Protein AF-A0AAV4V7Z6-F1 (afdb_monomer)

Radius of gyration: 16.76 Å; Cα contacts (8 Å, |Δi|>4): 290; chains: 1; bounding box: 43×34×48 Å

InterPro domains:
  IPR001130 3'-5' ssDNA/RNA exonuclease TatD-like [PF01026] (2-188)
  IPR001130 3'-5' ssDNA/RNA exonuclease TatD-like [cd01310] (2-188)
  IPR018228 Deoxyribonuclease, TatD-related, conserved site [PS01091] (122-138)
  IPR032466 Metal-dependent hydrolase [SSF51556] (2-189)

Secondary structure (DSSP, 8-state):
-HHHHHHHHHHTTSTT---EEEEEEE-STT--S-HHHHHHHHHHHHHHHHHTT--EEEEEES-HHHHHHHHHHHS-TT--EEE-S--S-HHHHHHHHHH-TTEEEEE-GGGGSTT-HHHHHHHHHS-GGGEEE---TTS---TTSPTT-----GGGHHHHHHHHHHHHTS-HHHHHHHHHHHHHHHHT-

Mean predicted aligned error: 2.77 Å

Organism: NCBI:txid1538125

Sequence (189 aa):
NDEVEEALKLALNHPKVRALGEIGLDYSGRNNCHKDVQQAVLRRQLKIARDRKMRLVIHCRDAHEDCLSILKEFLPKYLTFHLHCFTDSWTWAQKWMDAFPNVHIGITNLVTFPSAKDTHEVAKRIPLNRLLLETDAPYFVPKKSPYGTRNSHPGMAIHVAAQIAALRGIDVECVLESTYRNTKNVYNI

Structure (mmCIF, N/CA/C/O backbone):
data_AF-A0AAV4V7Z6-F1
#
_entry.id   AF-A0AAV4V7Z6-F1
#
loop_
_atom_site.group_PDB
_atom_site.id
_atom_site.type_symbol
_atom_site.label_atom_id
_atom_site.label_alt_id
_atom_site.label_comp_id
_atom_site.label_asym_id
_atom_site.label_entity_id
_atom_site.label_seq_id
_a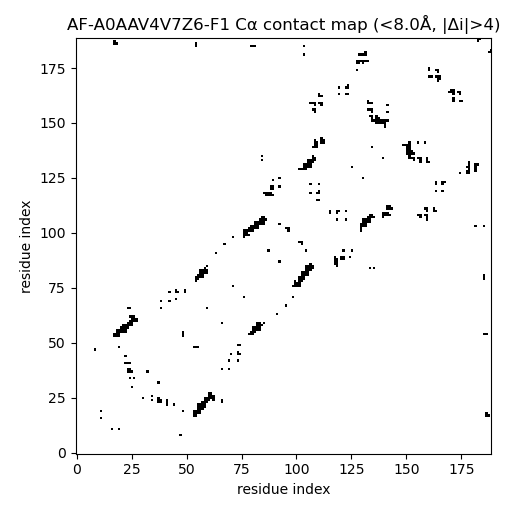tom_site.pdbx_PDB_ins_code
_atom_site.Cartn_x
_atom_site.Cartn_y
_atom_site.Cartn_z
_atom_site.occupancy
_atom_site.B_iso_or_equiv
_atom_site.auth_seq_id
_atom_site.auth_comp_id
_atom_site.auth_asym_id
_atom_site.auth_atom_id
_atom_site.pdbx_PDB_model_num
ATOM 1 N N . ASN A 1 1 ? 22.437 -0.354 -11.659 1.00 86.56 1 ASN A N 1
ATOM 2 C CA . ASN A 1 1 ? 23.301 -1.545 -11.621 1.00 86.56 1 ASN A CA 1
A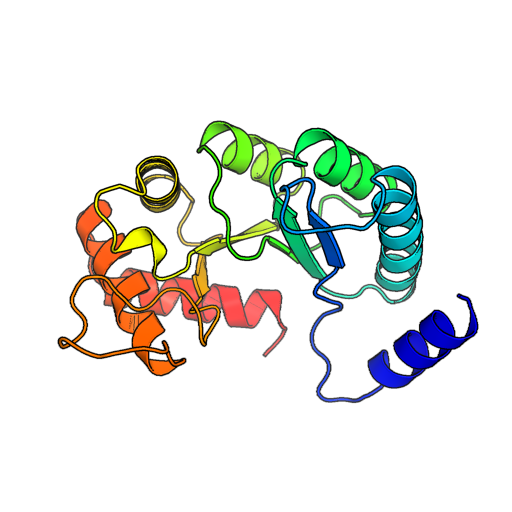TOM 3 C C . ASN A 1 1 ? 22.549 -2.630 -12.370 1.00 86.56 1 ASN A C 1
ATOM 5 O O . ASN A 1 1 ? 21.478 -3.016 -11.917 1.00 86.56 1 ASN A O 1
ATOM 9 N N . ASP A 1 2 ? 23.045 -3.013 -13.543 1.00 91.19 2 ASP A N 1
ATOM 10 C CA . ASP A 1 2 ? 22.336 -3.929 -14.442 1.00 91.19 2 ASP A CA 1
ATOM 11 C C . ASP A 1 2 ? 22.419 -5.386 -13.957 1.00 91.19 2 ASP A C 1
ATOM 13 O O . ASP A 1 2 ? 21.451 -6.125 -14.096 1.00 91.19 2 ASP A O 1
ATOM 17 N N . GLU A 1 3 ? 23.499 -5.768 -13.269 1.00 94.75 3 GLU A N 1
ATOM 18 C CA . GLU A 1 3 ? 23.659 -7.104 -12.675 1.00 94.75 3 GLU A CA 1
ATOM 19 C C . GLU A 1 3 ? 22.594 -7.383 -11.605 1.00 94.75 3 GLU A C 1
ATOM 21 O O . GLU A 1 3 ? 21.982 -8.451 -11.583 1.00 94.75 3 GLU A O 1
ATOM 26 N N . VAL A 1 4 ? 22.311 -6.393 -10.751 1.00 94.44 4 VAL A N 1
ATOM 27 C CA . VAL A 1 4 ? 21.244 -6.485 -9.737 1.00 94.44 4 VAL A CA 1
ATOM 28 C C . VAL A 1 4 ? 19.868 -6.619 -10.392 1.00 94.44 4 VAL A C 1
ATOM 30 O O . VAL A 1 4 ? 19.008 -7.346 -9.893 1.00 94.44 4 VAL A O 1
ATOM 33 N N . GLU A 1 5 ? 19.645 -5.940 -11.519 1.00 94.38 5 GLU A N 1
ATOM 34 C CA . GLU A 1 5 ? 18.382 -6.036 -12.251 1.00 94.38 5 GLU A CA 1
ATOM 35 C C . GLU A 1 5 ? 18.188 -7.422 -12.885 1.00 94.38 5 GLU A C 1
ATOM 37 O O . GLU A 1 5 ? 17.089 -7.977 -12.822 1.00 94.38 5 GLU A O 1
ATOM 42 N N . GLU A 1 6 ? 19.242 -8.013 -13.446 1.00 95.44 6 GLU A N 1
ATOM 43 C CA . GLU A 1 6 ? 19.187 -9.374 -13.988 1.00 95.44 6 GLU A CA 1
ATOM 44 C C . GLU A 1 6 ? 18.986 -10.424 -12.888 1.00 95.44 6 GLU A C 1
ATOM 46 O O . GLU A 1 6 ? 18.156 -11.325 -13.036 1.00 95.44 6 GLU A O 1
ATOM 51 N N . ALA A 1 7 ? 19.645 -10.269 -11.736 1.00 96.00 7 ALA A N 1
ATOM 52 C CA . ALA A 1 7 ? 19.408 -11.127 -10.576 1.00 96.00 7 ALA A CA 1
ATOM 53 C C . ALA A 1 7 ? 17.946 -11.047 -10.093 1.00 96.00 7 ALA A C 1
ATOM 55 O O . ALA A 1 7 ? 17.323 -12.079 -9.825 1.00 96.00 7 ALA A O 1
ATOM 56 N N . LEU A 1 8 ? 17.364 -9.841 -10.053 1.00 95.81 8 LEU A N 1
ATOM 57 C CA . LEU A 1 8 ? 15.942 -9.645 -9.761 1.00 95.81 8 LEU A CA 1
ATOM 58 C C . LEU A 1 8 ? 15.067 -10.382 -10.786 1.00 95.81 8 LEU A C 1
ATOM 60 O O . LEU A 1 8 ? 14.197 -11.160 -10.402 1.00 95.81 8 LEU A O 1
ATOM 64 N N . LYS A 1 9 ? 15.312 -10.193 -12.088 1.00 95.69 9 LYS A N 1
ATOM 65 C CA . LYS A 1 9 ? 14.570 -10.867 -13.170 1.00 95.69 9 LYS A CA 1
ATOM 66 C C . LYS A 1 9 ? 14.632 -12.391 -13.067 1.00 95.69 9 LYS A C 1
ATOM 68 O O . LYS A 1 9 ? 13.638 -13.048 -13.385 1.00 95.69 9 LYS A O 1
ATOM 73 N N . LEU A 1 10 ? 15.761 -12.952 -12.641 1.00 96.19 10 LEU A N 1
ATOM 74 C CA . LEU A 1 10 ? 15.900 -14.387 -12.411 1.00 96.19 10 LEU A CA 1
ATOM 75 C C . LEU A 1 10 ? 15.076 -14.838 -11.198 1.00 96.19 10 LEU A C 1
ATOM 77 O O . LEU A 1 10 ? 14.312 -15.798 -11.304 1.00 96.19 10 LEU A O 1
ATOM 81 N N . ALA A 1 11 ? 15.169 -14.122 -10.074 1.00 96.25 11 ALA A N 1
ATOM 82 C CA . ALA A 1 11 ? 14.426 -14.436 -8.853 1.00 96.25 11 ALA A CA 1
ATOM 83 C C . ALA A 1 11 ? 12.902 -14.404 -9.066 1.00 96.25 11 ALA A C 1
ATOM 85 O O . ALA A 1 11 ? 12.182 -15.247 -8.529 1.00 96.25 11 ALA A O 1
ATOM 86 N N . LEU A 1 12 ? 12.411 -13.493 -9.913 1.00 96.25 12 LEU A N 1
ATOM 87 C CA . LEU A 1 12 ? 10.993 -13.386 -10.272 1.00 96.25 12 LEU A CA 1
ATOM 88 C C . LEU A 1 12 ? 10.430 -14.629 -10.987 1.00 96.25 12 LEU A C 1
ATOM 90 O O . LEU A 1 12 ? 9.213 -14.766 -11.067 1.00 96.25 12 LEU A O 1
ATOM 94 N N . ASN A 1 13 ? 11.273 -15.538 -11.490 1.00 95.12 13 ASN A N 1
ATOM 95 C CA . ASN A 1 13 ? 10.822 -16.791 -12.111 1.00 95.12 13 ASN A CA 1
ATOM 96 C C . ASN A 1 13 ? 10.468 -17.879 -11.083 1.00 95.12 13 ASN A C 1
ATOM 98 O O . ASN A 1 13 ? 9.948 -18.932 -11.451 1.00 95.12 13 ASN A O 1
ATOM 102 N N . HIS A 1 14 ? 10.767 -17.669 -9.800 1.00 96.69 14 HIS A N 1
ATOM 103 C CA . HIS A 1 14 ? 10.513 -18.672 -8.777 1.00 96.69 14 HIS A CA 1
ATOM 104 C C . HIS A 1 14 ? 8.995 -18.854 -8.543 1.00 96.69 14 HIS A C 1
ATOM 106 O O . HIS A 1 14 ? 8.292 -17.870 -8.313 1.00 96.69 14 HIS A O 1
ATOM 112 N N . PRO A 1 15 ? 8.460 -20.093 -8.494 1.00 95.12 15 PRO A N 1
ATOM 113 C CA . PRO A 1 15 ? 7.010 -20.351 -8.480 1.00 95.12 15 PRO A CA 1
ATOM 114 C C . PRO A 1 15 ? 6.275 -19.844 -7.228 1.00 95.12 15 PRO A C 1
ATOM 116 O O . PRO A 1 15 ? 5.049 -19.758 -7.213 1.00 95.12 15 PRO A O 1
ATOM 119 N N . LYS A 1 16 ? 7.008 -19.513 -6.156 1.00 95.81 16 LYS A N 1
ATOM 120 C CA . LYS A 1 16 ? 6.441 -18.896 -4.941 1.00 95.81 16 LYS A CA 1
ATOM 121 C C . LYS A 1 16 ? 6.298 -17.370 -5.026 1.00 95.81 16 LYS A C 1
ATOM 123 O O . LYS A 1 16 ? 5.691 -16.789 -4.131 1.00 95.81 16 LYS A O 1
ATOM 128 N N . VAL A 1 17 ? 6.844 -16.717 -6.052 1.00 96.25 17 VAL A N 1
ATOM 129 C CA . VAL A 1 17 ? 6.732 -15.261 -6.222 1.00 96.25 17 VAL A CA 1
ATOM 130 C C . VAL A 1 17 ? 5.310 -14.906 -6.649 1.00 96.25 17 VAL A C 1
ATOM 132 O O . VAL A 1 17 ? 4.780 -15.464 -7.606 1.00 96.25 17 VAL A O 1
ATOM 135 N N . ARG A 1 18 ? 4.685 -13.968 -5.929 1.00 95.50 18 ARG A N 1
ATOM 136 C CA . ARG A 1 18 ? 3.308 -13.509 -6.196 1.00 95.50 18 ARG A CA 1
ATOM 137 C C . ARG A 1 18 ? 3.213 -12.055 -6.647 1.00 95.50 18 ARG A C 1
ATOM 139 O O . ARG A 1 18 ? 2.257 -11.694 -7.326 1.00 95.50 18 ARG A O 1
ATOM 146 N N . ALA A 1 19 ? 4.194 -11.231 -6.297 1.00 96.81 19 ALA A N 1
ATOM 147 C CA . ALA A 1 19 ? 4.258 -9.824 -6.670 1.00 96.81 19 ALA A CA 1
ATOM 148 C C . ALA A 1 19 ? 5.717 -9.359 -6.734 1.00 96.81 19 ALA A C 1
ATOM 150 O O . ALA A 1 19 ? 6.584 -9.952 -6.091 1.00 96.81 19 ALA A O 1
ATOM 151 N N . LEU A 1 20 ? 5.973 -8.300 -7.503 1.00 97.31 20 LEU A N 1
ATOM 152 C CA . LEU A 1 20 ? 7.232 -7.566 -7.465 1.00 97.31 20 LEU A CA 1
ATOM 153 C C . LEU A 1 20 ? 7.105 -6.459 -6.420 1.00 97.31 20 LEU A C 1
ATOM 155 O O . LEU A 1 20 ? 6.197 -5.629 -6.483 1.00 97.31 20 LEU A O 1
ATOM 159 N N . GLY A 1 21 ? 8.023 -6.457 -5.468 1.00 96.25 21 GLY A N 1
ATOM 160 C CA . GLY A 1 21 ? 8.050 -5.495 -4.389 1.00 96.25 21 GLY A CA 1
ATOM 161 C C . GLY A 1 21 ? 9.083 -5.872 -3.325 1.00 96.25 21 GLY A C 1
ATOM 162 O O . GLY A 1 21 ? 9.624 -6.973 -3.350 1.00 96.25 21 GLY A O 1
ATOM 163 N N . GLU A 1 22 ? 9.373 -4.983 -2.388 1.00 96.69 22 GLU A N 1
ATOM 164 C CA . GLU A 1 22 ? 8.808 -3.634 -2.337 1.00 96.69 22 GLU A CA 1
ATOM 165 C C . GLU A 1 22 ? 9.554 -2.667 -3.275 1.00 96.69 22 GLU A C 1
ATOM 167 O O . GLU A 1 22 ? 10.784 -2.662 -3.329 1.00 96.69 22 GLU A O 1
ATOM 172 N N . ILE A 1 23 ? 8.807 -1.888 -4.064 1.00 97.88 23 ILE A N 1
ATOM 173 C CA . ILE A 1 23 ? 9.343 -0.863 -4.976 1.00 97.88 23 ILE A CA 1
ATOM 174 C C . ILE A 1 23 ? 8.590 0.446 -4.756 1.00 97.88 23 ILE A C 1
ATOM 176 O O . ILE A 1 23 ? 7.408 0.418 -4.428 1.00 97.88 23 ILE A O 1
ATOM 180 N N . GLY A 1 24 ? 9.222 1.600 -4.957 1.00 97.94 24 GLY A N 1
ATOM 181 C CA . GLY A 1 24 ? 8.529 2.867 -4.737 1.00 97.94 24 GLY A CA 1
ATOM 182 C C . GLY A 1 24 ? 9.445 4.049 -4.481 1.00 97.94 24 GLY A C 1
ATOM 183 O O . GLY A 1 24 ? 10.611 4.029 -4.870 1.00 97.94 24 GLY A O 1
ATOM 184 N N . LEU A 1 25 ? 8.891 5.070 -3.826 1.00 98.44 25 LEU A N 1
ATOM 185 C CA . LEU A 1 25 ? 9.602 6.287 -3.438 1.00 98.44 25 LEU A CA 1
ATOM 186 C C . LEU A 1 25 ? 9.458 6.524 -1.932 1.00 98.44 25 LEU A C 1
ATOM 188 O O . LEU A 1 25 ? 8.355 6.467 -1.386 1.00 98.44 25 LEU A O 1
ATOM 192 N N . ASP A 1 26 ? 10.573 6.838 -1.283 1.00 98.06 26 ASP A N 1
ATOM 193 C CA . ASP A 1 26 ? 10.625 7.278 0.106 1.00 98.06 26 ASP A CA 1
ATOM 194 C C . ASP A 1 26 ? 11.439 8.570 0.182 1.00 98.06 26 ASP A C 1
ATOM 196 O O . ASP A 1 26 ? 12.671 8.558 0.098 1.00 98.06 26 ASP A O 1
ATOM 200 N N . TYR A 1 27 ? 10.738 9.694 0.306 1.00 97.19 27 TYR A N 1
ATOM 201 C CA . TYR A 1 27 ? 11.353 11.010 0.483 1.00 97.19 27 TYR A CA 1
ATOM 202 C C . TYR A 1 27 ? 11.474 11.410 1.953 1.00 97.19 27 TYR A C 1
ATOM 204 O O . TYR A 1 27 ? 11.855 12.546 2.244 1.00 97.19 27 TYR A O 1
ATOM 212 N N . SER A 1 28 ? 11.180 10.494 2.879 1.00 94.19 28 SER A N 1
ATOM 213 C CA . SER A 1 28 ? 11.411 10.747 4.292 1.00 94.19 28 SER A CA 1
ATOM 214 C C . SER A 1 28 ? 12.908 10.815 4.580 1.00 94.19 28 SER A C 1
ATOM 216 O O . SER A 1 28 ? 13.732 10.185 3.913 1.00 94.19 28 SER A O 1
ATOM 218 N N . GLY A 1 29 ? 13.274 11.510 5.656 1.00 89.19 29 GLY A N 1
ATOM 219 C CA . GLY A 1 29 ? 14.668 11.615 6.103 1.00 89.19 29 GLY A CA 1
ATOM 220 C C . GLY A 1 29 ? 15.309 10.294 6.557 1.00 89.19 29 GLY A C 1
ATOM 221 O O . GLY A 1 29 ? 16.424 10.313 7.066 1.00 89.19 29 GLY A O 1
ATOM 222 N N . ARG A 1 30 ? 14.616 9.153 6.429 1.00 88.75 30 ARG A N 1
ATOM 223 C CA . ARG A 1 30 ? 15.162 7.818 6.720 1.00 88.75 30 ARG A CA 1
ATOM 224 C C . ARG A 1 30 ? 15.830 7.173 5.508 1.00 88.75 30 ARG A C 1
ATOM 226 O O . ARG A 1 30 ? 16.562 6.203 5.687 1.00 88.75 30 ARG A O 1
ATOM 233 N N . ASN A 1 31 ? 15.572 7.678 4.302 1.00 91.38 31 ASN A N 1
ATOM 234 C CA . ASN A 1 31 ? 16.187 7.183 3.081 1.00 91.38 31 ASN A CA 1
ATOM 235 C C . ASN A 1 31 ? 17.287 8.142 2.612 1.00 91.38 31 ASN A C 1
ATOM 237 O O . ASN A 1 31 ? 17.026 9.298 2.293 1.00 91.38 31 ASN A O 1
ATOM 241 N N . ASN A 1 32 ? 18.519 7.639 2.529 1.00 92.88 32 ASN A N 1
ATOM 242 C CA . ASN A 1 32 ? 19.680 8.427 2.106 1.00 92.88 32 ASN A CA 1
ATOM 243 C C . ASN A 1 32 ? 19.870 8.448 0.576 1.00 92.88 32 ASN A C 1
ATOM 245 O O . ASN A 1 32 ? 20.807 9.067 0.078 1.00 92.88 32 ASN A O 1
ATOM 249 N N . CYS A 1 33 ? 19.020 7.753 -0.186 1.00 94.94 33 CYS A N 1
ATOM 250 C CA . CYS A 1 33 ? 19.091 7.723 -1.643 1.00 94.94 33 CYS A CA 1
ATOM 251 C C . CYS A 1 33 ? 18.500 9.003 -2.254 1.00 94.94 33 CYS A C 1
ATOM 253 O O . CYS A 1 33 ? 17.368 9.380 -1.946 1.00 94.94 33 CYS A O 1
ATOM 255 N N . HIS A 1 34 ? 19.230 9.646 -3.170 1.00 96.44 34 HIS A N 1
ATOM 256 C CA . HIS A 1 34 ? 18.749 10.830 -3.887 1.00 96.44 34 HIS A CA 1
ATOM 257 C C . HIS A 1 34 ? 17.455 10.549 -4.664 1.00 96.44 34 HIS A C 1
ATOM 259 O O 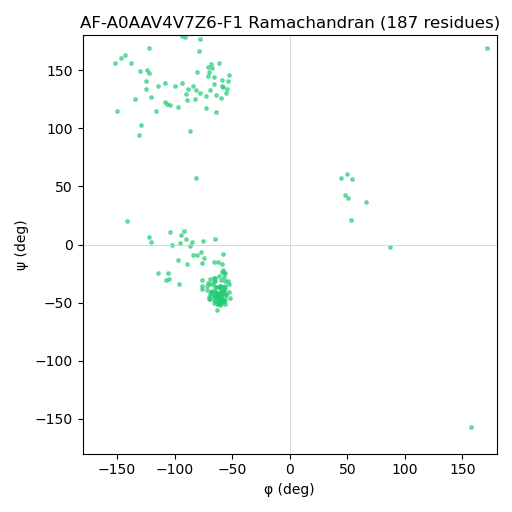. HIS A 1 34 ? 17.313 9.499 -5.294 1.00 96.44 34 HIS A O 1
ATOM 265 N N . LYS A 1 35 ? 16.536 11.525 -4.671 1.00 96.81 35 LYS A N 1
ATOM 266 C CA . LYS A 1 35 ? 15.212 11.411 -5.308 1.00 96.81 35 LYS A CA 1
ATOM 267 C C . LYS A 1 35 ? 15.299 10.947 -6.763 1.00 96.81 35 LYS A C 1
ATOM 269 O O . LYS A 1 35 ? 14.613 10.001 -7.137 1.00 96.81 35 LYS A O 1
ATOM 274 N N . ASP A 1 36 ? 16.202 11.533 -7.546 1.00 97.19 36 ASP A N 1
ATOM 275 C CA . ASP A 1 36 ? 16.371 11.200 -8.967 1.00 97.19 36 ASP A CA 1
ATOM 276 C C . ASP A 1 36 ? 16.765 9.733 -9.178 1.00 97.19 36 ASP A C 1
ATOM 278 O O . ASP A 1 36 ? 16.278 9.075 -10.099 1.00 97.19 36 ASP A O 1
ATOM 282 N N . VAL A 1 37 ? 17.593 9.185 -8.281 1.00 97.31 37 VAL A N 1
ATOM 283 C CA . VAL A 1 37 ? 17.992 7.773 -8.313 1.00 97.31 37 VAL A CA 1
ATOM 284 C C . VAL A 1 37 ? 16.808 6.880 -7.952 1.00 97.31 37 VAL A C 1
ATOM 286 O O . VAL A 1 37 ? 16.555 5.906 -8.662 1.00 97.31 37 VAL A O 1
ATOM 289 N N . GLN A 1 38 ? 16.047 7.222 -6.905 1.00 98.12 38 GLN A N 1
ATOM 290 C CA . GLN A 1 38 ? 14.838 6.476 -6.534 1.00 98.12 38 GLN A CA 1
ATOM 291 C C . GLN A 1 38 ? 13.845 6.422 -7.702 1.00 98.12 38 GLN A C 1
ATOM 293 O O . GLN A 1 38 ? 13.390 5.344 -8.086 1.00 98.12 38 GLN A O 1
ATOM 298 N N . GLN A 1 39 ? 13.571 7.566 -8.332 1.00 98.31 39 GLN A N 1
ATOM 299 C CA . GLN A 1 39 ? 12.665 7.635 -9.472 1.00 98.31 39 GLN A CA 1
ATOM 300 C C . GLN A 1 39 ? 13.188 6.866 -10.694 1.00 98.31 39 GLN A C 1
ATOM 302 O O . GLN A 1 39 ? 12.412 6.192 -11.375 1.00 98.31 39 GLN A O 1
ATOM 307 N N . ALA A 1 40 ? 14.486 6.949 -11.001 1.00 97.69 40 ALA A N 1
ATOM 308 C CA . ALA A 1 40 ? 15.085 6.212 -12.113 1.00 97.69 40 ALA A CA 1
ATOM 309 C C . ALA A 1 40 ? 14.986 4.692 -11.906 1.00 97.69 40 ALA A C 1
ATOM 311 O O . ALA A 1 40 ? 14.626 3.962 -12.834 1.00 97.69 40 ALA A O 1
ATOM 312 N N . VAL A 1 41 ? 15.251 4.213 -10.686 1.00 97.50 41 VAL A N 1
ATOM 313 C CA . VAL A 1 41 ? 15.137 2.792 -10.330 1.00 97.50 41 VAL A CA 1
ATOM 314 C C . VAL A 1 41 ? 13.680 2.332 -10.356 1.00 97.50 41 VAL A C 1
ATOM 316 O O . VAL A 1 41 ? 13.398 1.295 -10.958 1.00 97.50 41 VAL A O 1
ATOM 319 N N . LEU A 1 42 ? 12.745 3.125 -9.821 1.00 98.19 42 LEU A N 1
ATOM 320 C CA . LEU A 1 42 ? 11.315 2.820 -9.885 1.00 98.19 42 LEU A CA 1
ATOM 321 C C . LEU A 1 42 ? 10.853 2.648 -11.338 1.00 98.19 42 LEU A C 1
ATOM 323 O O . LEU A 1 42 ? 10.246 1.633 -11.674 1.00 98.19 42 LEU A O 1
ATOM 327 N N . ARG A 1 43 ? 11.206 3.577 -12.237 1.00 98.12 43 ARG A N 1
ATOM 328 C CA . ARG A 1 43 ? 10.874 3.467 -13.671 1.00 98.12 43 ARG A CA 1
ATOM 329 C C . ARG A 1 43 ? 11.428 2.184 -14.298 1.00 98.12 43 ARG A C 1
ATOM 331 O O . ARG A 1 43 ? 10.743 1.555 -15.102 1.00 98.12 43 ARG A O 1
ATOM 338 N N . ARG A 1 44 ? 12.647 1.765 -13.939 1.00 96.94 44 ARG A N 1
ATOM 339 C CA . ARG A 1 44 ? 13.240 0.500 -14.419 1.00 96.94 44 ARG A CA 1
ATOM 340 C C . ARG A 1 44 ? 12.468 -0.719 -13.908 1.00 96.94 44 ARG A C 1
ATOM 342 O O . ARG A 1 44 ? 12.099 -1.578 -14.705 1.00 96.94 44 ARG A O 1
ATOM 349 N N . GLN A 1 45 ? 12.138 -0.763 -12.620 1.00 97.56 45 GLN A N 1
ATOM 350 C CA . GLN A 1 45 ? 11.369 -1.863 -12.026 1.00 97.56 45 GLN A CA 1
ATOM 351 C C . GLN A 1 45 ? 9.938 -1.947 -12.581 1.00 97.56 45 GLN A C 1
ATOM 353 O O . GLN A 1 45 ? 9.439 -3.044 -12.837 1.00 97.56 45 GLN A O 1
ATOM 358 N N . LEU A 1 46 ? 9.297 -0.808 -12.859 1.00 97.12 46 LEU A N 1
ATOM 359 C CA . LEU A 1 46 ? 7.970 -0.768 -13.480 1.00 97.12 46 LEU A CA 1
ATOM 360 C C . LEU A 1 46 ? 7.974 -1.295 -14.920 1.00 97.12 46 LEU A C 1
ATOM 362 O O . LEU A 1 46 ? 7.012 -1.952 -15.315 1.00 97.12 46 LEU A O 1
ATOM 366 N N . LYS A 1 47 ? 9.051 -1.085 -15.694 1.00 95.62 47 LYS A N 1
ATOM 367 C CA . LYS A 1 47 ? 9.205 -1.722 -17.018 1.00 95.62 47 LYS A CA 1
ATOM 368 C C . LYS A 1 47 ? 9.195 -3.246 -16.894 1.00 95.62 47 LYS A C 1
ATOM 370 O O . LYS A 1 47 ? 8.429 -3.900 -17.592 1.00 95.62 47 LYS A O 1
ATOM 375 N N . ILE A 1 48 ? 9.957 -3.797 -15.945 1.00 95.00 48 ILE A N 1
ATOM 376 C CA . ILE A 1 48 ? 9.988 -5.246 -15.681 1.00 95.00 48 ILE A CA 1
ATOM 377 C C . ILE A 1 48 ? 8.592 -5.755 -15.307 1.00 95.00 48 ILE A C 1
ATOM 379 O O . ILE A 1 48 ? 8.134 -6.760 -15.852 1.00 95.00 48 ILE A O 1
ATOM 383 N N . ALA A 1 49 ? 7.902 -5.052 -14.405 1.00 94.31 49 ALA A N 1
ATOM 384 C CA . ALA A 1 49 ? 6.559 -5.419 -13.969 1.00 94.31 49 ALA A CA 1
ATOM 385 C C . ALA A 1 49 ? 5.549 -5.424 -15.118 1.00 94.31 49 ALA A C 1
ATOM 387 O O . ALA A 1 49 ? 4.769 -6.368 -15.245 1.00 94.31 49 ALA A O 1
ATOM 388 N N . ARG A 1 50 ? 5.582 -4.390 -15.964 1.00 92.81 50 ARG A N 1
ATOM 389 C CA . ARG A 1 50 ? 4.724 -4.257 -17.143 1.00 92.81 50 ARG A CA 1
ATOM 390 C C . ARG A 1 50 ? 4.970 -5.394 -18.129 1.00 92.81 50 ARG A C 1
ATOM 392 O O . ARG A 1 50 ? 4.017 -6.063 -18.525 1.00 92.81 50 ARG A O 1
ATOM 399 N N . ASP A 1 51 ? 6.229 -5.637 -18.485 1.00 92.00 51 ASP A N 1
ATOM 400 C CA . ASP A 1 51 ? 6.603 -6.630 -19.499 1.00 92.00 51 ASP A CA 1
ATOM 401 C C . ASP A 1 51 ? 6.237 -8.054 -19.049 1.00 92.00 51 ASP A C 1
ATOM 403 O O . ASP A 1 51 ? 5.835 -8.891 -19.857 1.00 92.00 51 ASP A O 1
ATOM 407 N N . ARG A 1 52 ? 6.283 -8.310 -17.736 1.00 91.44 52 ARG A N 1
ATOM 408 C CA . ARG A 1 52 ? 5.913 -9.594 -17.119 1.00 91.44 52 ARG A CA 1
ATOM 409 C C . ARG A 1 52 ? 4.474 -9.657 -16.596 1.00 91.44 52 ARG A C 1
ATOM 411 O O . ARG A 1 52 ? 4.088 -10.678 -16.036 1.00 91.44 52 ARG A O 1
ATOM 418 N N . LYS A 1 53 ? 3.679 -8.591 -16.757 1.00 90.69 53 LYS A N 1
ATOM 419 C CA . LYS A 1 53 ? 2.298 -8.463 -16.242 1.00 90.69 53 LYS A CA 1
ATOM 420 C C . LYS A 1 53 ? 2.172 -8.806 -14.748 1.00 90.69 53 LYS A C 1
ATOM 422 O O . LYS A 1 53 ? 1.220 -9.460 -14.322 1.00 90.69 53 LYS A O 1
ATOM 427 N N . MET A 1 54 ? 3.149 -8.383 -13.953 1.00 92.81 54 MET A N 1
ATOM 428 C CA . MET A 1 54 ? 3.221 -8.707 -12.531 1.00 92.81 54 MET A CA 1
ATOM 429 C C . MET A 1 54 ? 2.314 -7.830 -11.669 1.00 92.81 54 MET A C 1
ATOM 431 O O . MET A 1 54 ? 2.115 -6.647 -11.939 1.00 92.81 54 MET A O 1
ATOM 435 N N . ARG A 1 55 ? 1.819 -8.414 -10.573 1.00 95.06 55 ARG A N 1
ATOM 436 C CA . ARG A 1 55 ? 1.249 -7.666 -9.444 1.00 95.06 55 ARG A CA 1
ATOM 437 C C . ARG A 1 55 ? 2.369 -6.945 -8.694 1.00 95.06 55 ARG A C 1
ATOM 439 O O . ARG A 1 55 ? 3.512 -7.407 -8.711 1.00 95.06 55 ARG A O 1
ATOM 446 N N . LEU A 1 56 ? 2.042 -5.833 -8.043 1.00 97.69 56 LEU A N 1
ATOM 447 C CA . LEU A 1 56 ? 3.025 -4.968 -7.388 1.00 97.69 56 LEU A CA 1
ATOM 448 C C . LEU A 1 56 ? 2.710 -4.755 -5.908 1.00 97.69 56 LEU A C 1
ATOM 450 O O . LEU A 1 56 ? 1.539 -4.732 -5.520 1.00 97.69 56 LEU A O 1
ATOM 454 N N . VAL A 1 57 ? 3.763 -4.555 -5.119 1.00 98.56 57 VAL A N 1
ATOM 455 C CA . VAL A 1 57 ? 3.700 -3.963 -3.777 1.00 98.56 57 VAL A CA 1
ATOM 456 C C . VAL A 1 57 ? 4.471 -2.645 -3.824 1.00 98.56 57 VAL A C 1
ATOM 458 O O . VAL A 1 57 ? 5.673 -2.641 -4.104 1.00 98.56 57 VAL A O 1
ATOM 461 N N . ILE A 1 58 ? 3.749 -1.542 -3.633 1.00 98.56 58 ILE A N 1
ATOM 462 C CA . ILE A 1 58 ? 4.235 -0.175 -3.808 1.00 98.56 58 ILE A CA 1
ATOM 463 C C . ILE A 1 58 ? 4.440 0.484 -2.448 1.00 98.56 58 ILE A C 1
ATOM 465 O O . ILE A 1 58 ? 3.470 0.664 -1.710 1.00 98.56 58 ILE A O 1
ATOM 469 N N . HIS A 1 59 ? 5.673 0.916 -2.192 1.00 98.50 59 HIS A N 1
ATOM 470 C CA . HIS A 1 59 ? 6.009 1.848 -1.119 1.00 98.50 59 HIS A CA 1
ATOM 471 C C . HIS A 1 59 ? 5.777 3.278 -1.582 1.00 98.50 59 HIS A C 1
ATOM 473 O O . HIS A 1 59 ? 6.195 3.669 -2.678 1.00 98.50 59 HIS A O 1
ATOM 479 N N . CYS A 1 60 ? 5.178 4.110 -0.744 1.00 98.19 60 CYS A N 1
ATOM 480 C CA . CYS A 1 60 ? 5.128 5.535 -1.027 1.00 98.19 60 CYS A CA 1
ATOM 481 C C . CYS A 1 60 ? 5.091 6.339 0.266 1.00 98.19 60 CYS A C 1
ATOM 483 O O . CYS A 1 60 ? 4.100 6.296 0.990 1.00 98.19 60 CYS A O 1
ATOM 485 N N . ARG A 1 61 ? 6.146 7.117 0.520 1.00 97.25 61 ARG A N 1
ATOM 486 C CA . ARG A 1 61 ? 6.251 7.987 1.695 1.00 97.25 61 ARG A CA 1
ATOM 487 C C . ARG A 1 61 ? 6.761 9.365 1.307 1.00 97.25 61 ARG A C 1
ATOM 489 O O . ARG A 1 61 ? 7.803 9.473 0.664 1.00 97.25 61 ARG A O 1
ATOM 496 N N . ASP A 1 62 ? 6.012 10.400 1.681 1.00 96.56 62 ASP A N 1
ATOM 497 C CA . ASP A 1 62 ? 6.303 11.814 1.391 1.00 96.56 62 ASP A CA 1
ATOM 498 C C . ASP A 1 62 ? 6.535 12.113 -0.110 1.00 96.56 62 ASP A C 1
ATOM 500 O O . ASP A 1 62 ? 7.166 13.102 -0.479 1.00 96.56 62 ASP A O 1
ATOM 504 N N . ALA A 1 63 ? 6.036 11.237 -0.993 1.00 97.69 63 ALA A N 1
ATOM 505 C CA . ALA A 1 63 ? 6.375 11.201 -2.419 1.00 97.69 63 ALA A CA 1
ATOM 506 C C . ALA A 1 63 ? 5.172 10.875 -3.326 1.00 97.69 63 ALA A C 1
ATOM 508 O O . ALA A 1 63 ? 5.343 10.412 -4.454 1.00 97.69 63 ALA A O 1
ATOM 509 N N . HIS A 1 64 ? 3.941 11.073 -2.839 1.00 98.06 64 HIS A N 1
ATOM 510 C CA . HIS A 1 64 ? 2.733 10.626 -3.541 1.00 98.06 64 HIS A CA 1
ATOM 511 C C . HIS A 1 64 ? 2.545 11.241 -4.927 1.00 98.06 64 HIS A C 1
ATOM 513 O O . HIS A 1 64 ? 2.070 10.545 -5.819 1.00 98.06 64 HIS A O 1
ATOM 519 N N . GLU A 1 65 ? 2.918 12.506 -5.122 1.00 98.25 65 GLU A N 1
ATOM 520 C CA . GLU A 1 65 ? 2.793 13.178 -6.418 1.00 98.25 65 GLU A CA 1
ATOM 521 C C . GLU A 1 65 ? 3.663 12.510 -7.490 1.00 98.25 65 GLU A C 1
ATOM 523 O O . GLU A 1 65 ? 3.135 12.014 -8.489 1.00 98.25 65 GLU A O 1
ATOM 528 N N . ASP A 1 66 ? 4.968 12.402 -7.235 1.00 98.38 66 ASP A N 1
ATOM 529 C CA . ASP A 1 66 ? 5.921 11.765 -8.148 1.00 98.38 66 ASP A CA 1
ATOM 530 C C . ASP A 1 66 ? 5.612 10.280 -8.345 1.00 98.38 66 ASP A C 1
ATOM 532 O O . ASP A 1 66 ? 5.610 9.789 -9.473 1.00 98.38 66 ASP A O 1
ATOM 536 N N . CYS A 1 67 ? 5.310 9.558 -7.261 1.00 98.25 67 CYS A N 1
ATOM 537 C CA . CYS A 1 67 ? 5.024 8.128 -7.323 1.00 98.25 67 CYS A CA 1
ATOM 538 C C . CYS A 1 67 ? 3.785 7.868 -8.189 1.00 98.25 67 CYS A C 1
ATOM 540 O O . CYS A 1 67 ? 3.827 7.063 -9.119 1.00 98.25 67 CYS A O 1
ATOM 542 N N . LEU A 1 68 ? 2.697 8.607 -7.953 1.00 98.06 68 LEU A N 1
ATOM 543 C CA . LEU A 1 68 ? 1.469 8.471 -8.729 1.00 98.06 68 LEU A CA 1
ATOM 544 C C . LEU A 1 68 ? 1.668 8.874 -10.197 1.00 98.06 68 LEU A C 1
ATOM 546 O O . LEU A 1 68 ? 1.120 8.214 -11.081 1.00 98.06 68 LEU A O 1
ATOM 550 N N . SER A 1 69 ? 2.433 9.939 -10.458 1.00 98.38 69 SER A N 1
ATOM 551 C CA . SER A 1 69 ? 2.764 10.388 -11.815 1.00 98.38 69 SER A CA 1
ATOM 552 C C . SER A 1 69 ? 3.520 9.304 -12.585 1.00 98.38 69 SER A C 1
ATOM 554 O O . SER A 1 69 ? 3.065 8.854 -13.637 1.00 98.38 69 SER A O 1
ATOM 556 N N . ILE A 1 70 ? 4.598 8.778 -11.996 1.00 98.38 70 ILE A N 1
ATOM 557 C CA . ILE A 1 70 ? 5.408 7.712 -12.591 1.00 98.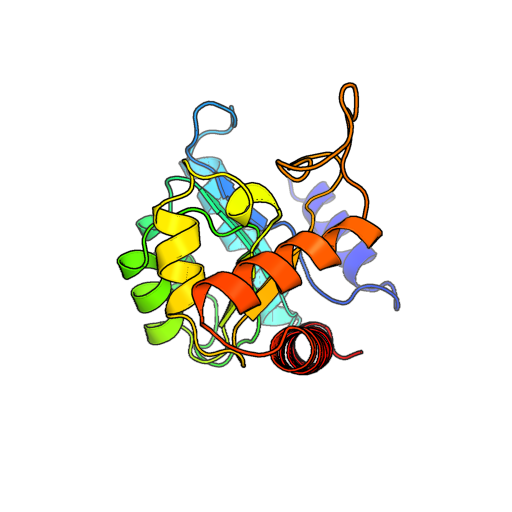38 70 ILE A CA 1
ATOM 558 C C . ILE A 1 70 ? 4.564 6.457 -12.824 1.00 98.38 70 ILE A C 1
ATOM 560 O O . ILE A 1 70 ? 4.607 5.875 -13.903 1.00 98.38 70 ILE A O 1
ATOM 564 N N . LEU A 1 71 ? 3.748 6.028 -11.861 1.00 97.69 71 LEU A N 1
ATOM 565 C CA . LEU A 1 71 ? 2.935 4.824 -12.047 1.00 97.69 71 LEU A CA 1
ATOM 566 C C . LEU A 1 71 ? 1.943 4.972 -13.212 1.00 97.69 71 LEU A C 1
ATOM 568 O O . LEU A 1 71 ? 1.746 4.009 -13.954 1.00 97.69 71 LEU A O 1
ATOM 572 N N . LYS A 1 72 ? 1.360 6.161 -13.420 1.00 97.00 72 LYS A N 1
ATOM 573 C CA . LYS A 1 72 ? 0.446 6.439 -14.547 1.00 97.00 72 LYS A CA 1
ATOM 574 C C . LYS A 1 72 ? 1.129 6.358 -15.915 1.00 97.00 72 LYS A C 1
ATOM 576 O O . LYS A 1 72 ? 0.458 6.029 -16.888 1.00 97.00 72 LYS A O 1
ATOM 581 N N . GLU A 1 73 ? 2.428 6.643 -15.996 1.00 96.56 73 GLU A N 1
ATOM 582 C CA . GLU A 1 73 ? 3.205 6.536 -17.241 1.00 96.56 73 GLU A CA 1
ATOM 583 C C . GLU A 1 73 ? 3.449 5.074 -17.651 1.00 96.56 73 GLU A C 1
ATOM 585 O O . GLU A 1 73 ? 3.476 4.755 -18.840 1.00 96.56 73 GLU A O 1
ATOM 590 N N . PHE A 1 74 ? 3.643 4.176 -16.678 1.00 95.25 74 PHE A N 1
ATOM 591 C CA . PHE A 1 74 ? 4.119 2.810 -16.940 1.00 95.25 74 PHE A CA 1
ATOM 592 C C . PHE A 1 74 ? 3.045 1.732 -16.830 1.00 95.25 74 PHE A C 1
ATOM 594 O O . PHE A 1 74 ? 3.167 0.688 -17.480 1.00 95.25 74 PHE A O 1
ATOM 601 N N . LEU A 1 75 ? 2.033 1.938 -15.987 1.00 92.62 75 LEU A N 1
ATOM 602 C CA . LEU A 1 75 ? 1.081 0.898 -15.621 1.00 92.62 75 LEU A CA 1
ATOM 603 C C . LEU A 1 75 ? -0.295 1.150 -16.242 1.00 92.62 75 LEU A C 1
ATOM 605 O O . LEU A 1 75 ? -0.795 2.276 -16.223 1.00 92.62 75 LEU A O 1
ATOM 609 N N . PRO A 1 76 ? -0.973 0.099 -16.735 1.00 92.94 76 PRO A N 1
ATOM 610 C CA . PRO A 1 76 ? -2.363 0.234 -17.131 1.00 92.94 76 PRO A CA 1
ATOM 611 C C . PRO A 1 76 ? -3.232 0.518 -15.900 1.00 92.94 76 PRO A C 1
ATOM 613 O O . PRO A 1 76 ? -3.027 -0.064 -14.835 1.00 92.94 76 PRO A O 1
ATOM 616 N N . LYS A 1 77 ? -4.267 1.353 -16.062 1.00 91.44 77 LYS A N 1
ATOM 617 C CA . LYS A 1 77 ? -5.187 1.735 -14.970 1.00 91.44 77 LYS A CA 1
ATOM 618 C C . LYS A 1 77 ? -5.810 0.538 -14.242 1.00 91.44 77 LYS A C 1
ATOM 620 O O . LYS A 1 77 ? -6.097 0.616 -13.054 1.00 91.44 77 LYS A O 1
ATOM 625 N N . TYR A 1 78 ? -6.030 -0.565 -14.956 1.00 89.06 78 TYR A N 1
ATOM 626 C CA . TYR A 1 78 ? -6.650 -1.780 -14.426 1.00 89.06 78 TYR A CA 1
ATOM 627 C C . TYR A 1 78 ? -5.662 -2.734 -13.736 1.00 89.06 78 TYR A C 1
ATOM 629 O O . TYR A 1 78 ? -6.078 -3.811 -13.304 1.00 89.06 78 TYR A O 1
ATOM 637 N N . LEU A 1 79 ? -4.372 -2.394 -13.629 1.00 92.19 79 LEU A N 1
ATOM 638 C CA . LEU A 1 79 ? -3.432 -3.228 -12.888 1.00 92.19 79 LEU A CA 1
ATOM 639 C C . LEU A 1 79 ? -3.827 -3.274 -11.408 1.00 92.19 79 LEU A C 1
ATOM 641 O O . LEU A 1 79 ? -3.997 -2.241 -10.764 1.00 92.19 79 LEU A O 1
ATOM 645 N N . THR A 1 80 ? -3.934 -4.481 -10.862 1.00 94.62 80 THR A N 1
ATOM 646 C CA . THR A 1 80 ? -4.121 -4.683 -9.425 1.00 94.62 80 THR A CA 1
ATOM 647 C C . THR A 1 80 ? -2.772 -4.609 -8.718 1.00 94.62 80 THR A C 1
ATOM 649 O O . THR A 1 80 ? -1.853 -5.362 -9.051 1.00 94.62 80 THR A O 1
ATOM 652 N 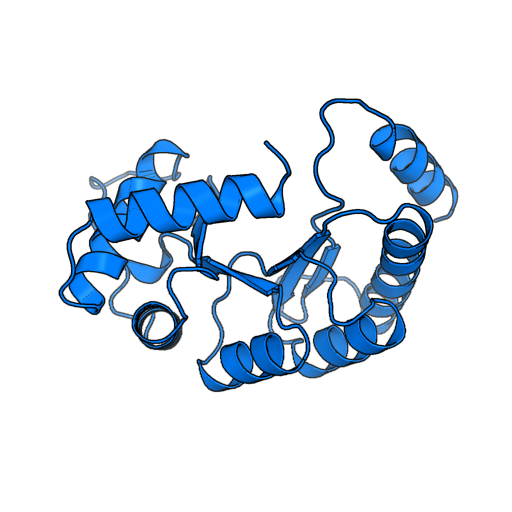N . PHE A 1 81 ? -2.660 -3.742 -7.716 1.00 97.06 81 PHE A N 1
ATOM 653 C CA . PHE A 1 81 ? -1.481 -3.660 -6.858 1.00 97.06 81 PHE A CA 1
ATOM 654 C C . PHE A 1 81 ? -1.846 -3.276 -5.427 1.00 97.06 81 PHE A C 1
ATOM 656 O O . PHE A 1 81 ? -2.925 -2.743 -5.160 1.00 97.06 81 PHE A O 1
ATOM 663 N N . HIS A 1 82 ? -0.919 -3.572 -4.524 1.00 98.56 82 HIS A N 1
ATOM 664 C CA . HIS A 1 82 ? -0.977 -3.241 -3.113 1.00 98.56 82 HIS A CA 1
ATOM 665 C C . HIS A 1 82 ? -0.172 -1.961 -2.863 1.00 98.56 82 HIS A C 1
ATOM 667 O O . HIS A 1 82 ? 1.029 -1.937 -3.108 1.00 98.56 82 HIS A O 1
ATOM 673 N N . LEU A 1 83 ? -0.827 -0.902 -2.391 1.00 98.50 83 LEU A N 1
ATOM 674 C CA . LEU A 1 83 ? -0.187 0.279 -1.821 1.00 98.50 83 LEU A CA 1
ATOM 675 C C . LEU A 1 83 ? 0.058 0.014 -0.330 1.00 98.50 83 LEU A C 1
ATOM 677 O O . LEU A 1 83 ? -0.877 0.091 0.472 1.00 98.50 83 LEU A O 1
ATOM 681 N N . HIS A 1 84 ? 1.287 -0.390 -0.018 1.00 98.50 84 HIS A N 1
ATOM 682 C CA . HIS A 1 84 ? 1.708 -0.888 1.289 1.00 98.50 84 HIS A CA 1
ATOM 683 C C . HIS A 1 84 ? 1.763 0.231 2.330 1.00 98.50 84 HIS A C 1
ATOM 685 O O . HIS A 1 84 ? 2.135 1.361 2.007 1.00 98.50 84 HIS A O 1
ATOM 691 N N . CYS A 1 85 ? 1.410 -0.103 3.576 1.00 97.75 85 CYS A N 1
ATOM 692 C CA . CYS A 1 85 ? 1.565 0.735 4.762 1.00 97.75 85 CYS A CA 1
ATOM 693 C C . CYS A 1 85 ? 1.132 2.189 4.515 1.00 97.75 85 CYS A C 1
ATOM 695 O O . CYS A 1 85 ? 1.900 3.139 4.689 1.00 97.75 85 CYS A O 1
ATOM 697 N N . PHE A 1 86 ? -0.118 2.377 4.096 1.00 98.31 86 PHE A N 1
ATOM 698 C CA . PHE A 1 86 ? -0.619 3.704 3.776 1.00 98.31 86 PHE A CA 1
ATOM 699 C C . PHE A 1 86 ? -0.848 4.530 5.046 1.00 98.31 86 PHE A C 1
ATOM 701 O O . PHE A 1 86 ? -1.688 4.199 5.889 1.00 98.31 86 PHE A O 1
ATOM 708 N N . THR A 1 87 ? -0.110 5.632 5.171 1.00 96.06 87 THR A N 1
ATOM 709 C CA . THR A 1 87 ? -0.149 6.510 6.351 1.00 96.06 87 THR A CA 1
ATOM 710 C C . THR A 1 87 ? -0.554 7.949 6.049 1.00 96.06 87 THR A C 1
ATOM 712 O O . THR A 1 87 ? -0.549 8.765 6.965 1.00 96.06 87 THR A O 1
ATOM 715 N N . ASP A 1 88 ? -0.878 8.275 4.798 1.00 97.25 88 ASP A N 1
ATOM 716 C CA . ASP A 1 88 ? -1.225 9.639 4.391 1.00 97.25 88 ASP A CA 1
ATOM 717 C C . ASP A 1 88 ? -2.742 9.894 4.492 1.00 97.25 88 ASP A C 1
ATOM 719 O O . ASP A 1 88 ? -3.534 9.030 4.873 1.00 97.25 88 ASP A O 1
ATOM 723 N N . SER A 1 89 ? -3.155 11.111 4.174 1.00 98.00 89 SER A N 1
ATOM 724 C CA . SER A 1 89 ? -4.522 11.604 4.224 1.00 98.00 89 SER A CA 1
ATOM 725 C C . SER A 1 89 ? -5.484 10.848 3.303 1.00 98.00 89 SER A C 1
ATOM 727 O O . SER A 1 89 ? -5.138 10.312 2.242 1.00 98.00 89 SER A O 1
ATOM 729 N N . TRP A 1 90 ? -6.766 10.911 3.660 1.00 98.38 90 TRP A N 1
ATOM 730 C CA . TRP A 1 90 ? -7.853 10.403 2.827 1.00 98.38 90 TRP A CA 1
ATOM 731 C C . TRP A 1 90 ? -7.872 11.013 1.417 1.00 98.38 90 TRP A C 1
ATOM 733 O O . TRP A 1 90 ? -8.146 10.307 0.448 1.00 98.38 90 TRP A O 1
ATOM 743 N N . THR A 1 91 ? -7.514 12.290 1.275 1.00 98.50 91 THR A N 1
ATOM 744 C CA . THR A 1 91 ? -7.412 12.955 -0.032 1.00 98.50 91 THR A CA 1
ATOM 745 C C . THR A 1 91 ? -6.434 12.231 -0.957 1.00 98.50 91 THR A C 1
ATOM 747 O O . THR A 1 91 ? -6.722 12.046 -2.140 1.00 98.50 91 THR A O 1
ATOM 750 N N . TRP A 1 92 ? -5.290 11.777 -0.438 1.00 98.38 92 TRP A N 1
ATOM 751 C CA . TRP A 1 92 ? -4.357 10.978 -1.227 1.00 98.38 92 TRP A CA 1
ATOM 752 C C . TRP A 1 92 ? -4.908 9.590 -1.533 1.00 98.38 92 TRP A C 1
ATOM 754 O O . TRP A 1 92 ? -4.824 9.164 -2.685 1.00 98.38 92 TRP A O 1
ATOM 764 N N . ALA A 1 93 ? -5.540 8.918 -0.567 1.00 98.44 93 ALA A N 1
ATOM 765 C CA . ALA A 1 93 ? -6.183 7.624 -0.803 1.00 98.44 93 ALA A CA 1
ATOM 766 C C . ALA A 1 93 ? -7.209 7.697 -1.952 1.00 98.44 93 ALA A C 1
ATOM 768 O O . ALA A 1 93 ? -7.222 6.825 -2.822 1.00 98.44 93 ALA A O 1
ATOM 769 N N . GLN A 1 94 ? -8.016 8.764 -2.010 1.00 98.38 94 GLN A N 1
ATOM 770 C CA . GLN A 1 94 ? -8.937 9.015 -3.124 1.00 98.38 94 GLN A CA 1
ATOM 771 C C . GLN A 1 94 ? -8.200 9.177 -4.452 1.00 98.38 94 GLN A C 1
ATOM 773 O O . GLN A 1 94 ? -8.507 8.460 -5.398 1.00 98.38 94 GLN A O 1
ATOM 778 N N . LYS A 1 95 ? -7.171 10.033 -4.514 1.00 98.44 95 LYS A N 1
ATOM 779 C CA . LYS A 1 95 ? -6.383 10.239 -5.743 1.00 98.44 95 LYS A CA 1
ATOM 780 C C . LYS A 1 95 ? -5.785 8.934 -6.284 1.00 98.44 95 LYS A C 1
ATOM 782 O O . LYS A 1 95 ? -5.763 8.737 -7.499 1.00 98.44 95 LYS A O 1
ATOM 787 N N . TRP A 1 96 ? -5.319 8.044 -5.405 1.00 98.38 96 TRP A N 1
ATOM 788 C CA . TRP A 1 96 ? -4.847 6.708 -5.789 1.00 98.38 96 TRP A CA 1
ATOM 789 C C . TRP A 1 96 ? -5.975 5.848 -6.362 1.00 98.38 96 TRP A C 1
ATOM 791 O O . TRP A 1 96 ? -5.819 5.270 -7.436 1.00 98.38 96 TRP A O 1
ATOM 801 N N . MET A 1 97 ? -7.115 5.798 -5.674 1.00 97.94 97 MET A N 1
ATOM 802 C CA . MET A 1 97 ? -8.290 5.021 -6.078 1.00 97.94 97 MET A CA 1
ATOM 803 C C . MET A 1 97 ? -8.947 5.508 -7.375 1.00 97.94 97 MET A C 1
ATOM 805 O O . MET A 1 97 ? -9.494 4.682 -8.110 1.00 97.94 97 MET A O 1
ATOM 809 N N . ASP A 1 98 ? -8.879 6.810 -7.654 1.00 97.62 98 ASP A N 1
ATOM 810 C CA . ASP A 1 98 ? -9.384 7.433 -8.881 1.00 97.62 98 ASP A CA 1
ATOM 811 C C . ASP A 1 98 ? -8.450 7.162 -10.067 1.00 97.62 98 ASP A C 1
ATOM 813 O O . ASP A 1 98 ? -8.892 6.918 -11.191 1.00 97.62 98 ASP A O 1
ATOM 817 N N . ALA A 1 99 ? -7.136 7.177 -9.825 1.00 97.75 99 ALA A N 1
ATOM 818 C CA . ALA A 1 99 ? -6.139 6.870 -10.844 1.00 97.75 99 ALA A CA 1
ATOM 819 C C . ALA A 1 99 ? -6.105 5.377 -11.206 1.00 97.75 99 ALA A C 1
ATOM 821 O O . ALA A 1 99 ? -5.958 5.035 -12.383 1.00 97.75 99 ALA A O 1
ATOM 822 N N . PHE A 1 100 ? -6.250 4.509 -10.202 1.00 97.56 100 PHE A N 1
ATOM 823 C CA . PHE A 1 100 ? -6.133 3.060 -10.319 1.00 97.56 100 PHE A CA 1
ATOM 824 C C . PHE A 1 100 ? -7.326 2.369 -9.647 1.00 97.56 100 PHE A C 1
ATOM 826 O O . PHE A 1 100 ? -7.285 2.083 -8.451 1.00 97.56 100 PHE A O 1
ATOM 833 N N . PRO A 1 101 ? -8.386 2.033 -10.404 1.00 96.00 101 PRO A N 1
ATOM 834 C CA . PRO A 1 101 ? -9.592 1.417 -9.847 1.00 96.00 101 PRO A CA 1
ATOM 835 C C . PRO A 1 101 ? -9.366 0.096 -9.095 1.00 96.00 101 PRO A C 1
ATOM 837 O O . PRO A 1 101 ? -10.187 -0.268 -8.257 1.00 96.00 101 PRO A O 1
ATOM 840 N N . ASN A 1 102 ? -8.262 -0.606 -9.376 1.00 96.19 102 ASN A N 1
ATOM 841 C CA . ASN A 1 102 ? -7.919 -1.893 -8.764 1.00 96.19 102 ASN A CA 1
ATOM 842 C C . ASN A 1 102 ? -6.817 -1.793 -7.691 1.00 96.19 102 ASN A C 1
ATOM 844 O O . ASN A 1 102 ? -6.298 -2.823 -7.247 1.00 96.19 102 ASN A O 1
ATOM 848 N N . VAL A 1 103 ? -6.447 -0.581 -7.260 1.00 98.00 103 VAL A N 1
ATOM 849 C CA . VAL A 1 103 ? -5.522 -0.406 -6.134 1.00 98.00 103 VAL A CA 1
ATOM 850 C C . VAL A 1 103 ? -6.153 -0.909 -4.840 1.00 98.00 103 VAL A C 1
ATOM 852 O O . VAL A 1 103 ? -7.329 -0.661 -4.561 1.00 98.00 103 VAL A O 1
ATOM 855 N N . HIS A 1 104 ? -5.349 -1.607 -4.048 1.00 98.62 104 HIS A N 1
ATOM 856 C CA . HIS A 1 104 ? -5.687 -2.008 -2.693 1.00 98.62 104 HIS A CA 1
ATOM 857 C C . HIS A 1 104 ? -4.758 -1.303 -1.714 1.00 98.62 104 HIS A C 1
ATOM 859 O O . HIS A 1 104 ? -3.558 -1.214 -1.955 1.00 98.62 104 HIS A O 1
ATOM 865 N N . ILE A 1 105 ? -5.314 -0.794 -0.624 1.00 98.75 105 ILE A N 1
ATOM 866 C CA . ILE A 1 105 ? -4.609 0.035 0.347 1.00 98.75 105 ILE A CA 1
ATOM 867 C C . ILE A 1 105 ? -4.407 -0.778 1.618 1.00 98.75 105 ILE A C 1
ATOM 869 O O . ILE A 1 105 ? -5.373 -1.268 2.214 1.00 98.75 105 ILE A O 1
ATOM 873 N N . GLY A 1 106 ? -3.149 -0.919 2.009 1.00 98.62 106 GLY A N 1
ATOM 874 C CA . GLY A 1 106 ? -2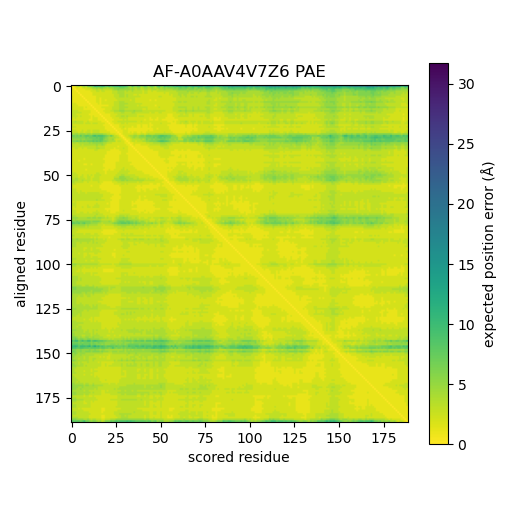.745 -1.644 3.194 1.00 98.62 106 GLY A CA 1
ATOM 875 C C . GLY A 1 106 ? -2.714 -0.762 4.438 1.00 98.62 106 GLY A C 1
ATOM 876 O O . GLY A 1 106 ? -2.232 0.373 4.410 1.00 98.62 106 GLY A O 1
ATOM 877 N N . ILE A 1 107 ? -3.287 -1.273 5.528 1.00 98.69 107 ILE A N 1
ATOM 878 C CA . ILE A 1 107 ? -3.335 -0.608 6.831 1.00 98.69 107 ILE A CA 1
ATOM 879 C C . ILE A 1 107 ? -2.638 -1.493 7.860 1.00 98.69 107 ILE A C 1
ATOM 881 O O . ILE A 1 107 ? -2.980 -2.666 8.023 1.00 98.69 107 ILE A O 1
ATOM 885 N N . THR A 1 108 ? -1.681 -0.909 8.580 1.00 98.50 108 THR A N 1
ATOM 886 C CA . THR A 1 108 ? -0.930 -1.592 9.637 1.00 98.50 108 THR A CA 1
ATOM 887 C C . THR A 1 108 ? -1.550 -1.373 11.018 1.00 98.50 108 THR A C 1
ATOM 889 O O . THR A 1 108 ? -2.507 -0.615 11.208 1.00 98.50 108 THR A O 1
ATOM 892 N N . ASN A 1 109 ? -0.930 -1.967 12.039 1.00 98.06 109 ASN A N 1
ATOM 893 C CA . ASN A 1 109 ? -1.225 -1.720 13.453 1.00 98.06 109 ASN A CA 1
ATOM 894 C C . ASN A 1 109 ? -1.073 -0.252 13.893 1.00 98.06 109 ASN A C 1
ATOM 896 O O . ASN A 1 109 ? -1.495 0.082 15.005 1.00 98.06 109 ASN A O 1
ATOM 900 N N . LEU A 1 110 ? -0.546 0.642 13.045 1.00 97.88 110 LEU A N 1
ATOM 901 C CA . LEU A 1 110 ? -0.589 2.087 13.280 1.00 97.88 110 LEU A CA 1
ATOM 902 C C . LEU A 1 110 ? -2.015 2.580 13.569 1.00 97.88 110 LEU A C 1
ATOM 904 O O . LEU A 1 110 ? -2.200 3.450 14.417 1.00 97.88 110 LEU A O 1
ATOM 908 N N . VAL A 1 111 ? -3.032 1.965 12.952 1.00 98.44 111 VAL A N 1
ATOM 909 C CA . VAL A 1 111 ? -4.446 2.305 13.178 1.00 98.44 111 VAL A CA 1
ATOM 910 C C . VAL A 1 111 ? -4.854 2.180 14.653 1.00 98.44 111 VAL A C 1
ATOM 912 O O . VAL A 1 111 ? -5.775 2.853 15.102 1.00 98.44 111 VAL A O 1
ATOM 915 N N . THR A 1 112 ? -4.157 1.367 15.451 1.00 98.00 112 THR A N 1
ATOM 916 C CA . THR A 1 112 ? -4.456 1.189 16.883 1.00 98.00 112 THR A CA 1
ATOM 917 C C . THR A 1 112 ? -4.018 2.375 17.751 1.00 98.00 112 THR A C 1
ATOM 919 O O . THR A 1 112 ? -4.391 2.456 18.923 1.00 98.00 112 THR A O 1
ATOM 922 N N . PHE A 1 113 ? -3.232 3.307 17.206 1.00 97.81 113 PHE A N 1
ATOM 923 C CA . PHE A 1 113 ? -2.728 4.467 17.932 1.00 97.81 113 PHE A CA 1
ATOM 924 C C . PHE A 1 113 ? -3.698 5.653 17.812 1.00 97.81 113 PHE A C 1
ATOM 926 O O . PHE A 1 113 ? -4.035 6.049 16.698 1.00 97.81 113 PHE A O 1
ATOM 933 N N . PRO A 1 114 ? -4.099 6.297 18.927 1.00 96.25 114 PRO A N 1
ATOM 934 C CA . PRO A 1 114 ? -4.986 7.467 18.897 1.00 96.25 114 PRO A CA 1
ATOM 935 C C . PRO A 1 114 ? -4.448 8.660 18.094 1.00 96.25 114 PRO A C 1
ATOM 937 O O . PRO A 1 114 ? -5.217 9.503 17.644 1.00 96.25 114 PRO A O 1
ATOM 940 N N . SER A 1 115 ? -3.127 8.747 17.925 1.00 96.88 115 SER A N 1
ATOM 941 C CA . SER A 1 115 ? -2.465 9.805 17.161 1.00 96.88 115 SER A CA 1
ATOM 942 C C . SER A 1 115 ? -2.571 9.628 15.643 1.00 96.88 115 SER A C 1
ATOM 944 O O . SER A 1 115 ? -2.336 10.592 14.920 1.00 96.88 115 SER A O 1
ATOM 946 N N . ALA A 1 116 ? -2.926 8.438 15.148 1.00 97.25 116 ALA A N 1
ATOM 947 C CA . ALA A 1 116 ? -2.956 8.105 13.724 1.00 97.25 116 ALA A CA 1
ATOM 948 C C . ALA A 1 116 ? -4.243 8.599 13.034 1.00 97.25 116 ALA A C 1
ATOM 950 O O . ALA A 1 116 ? -5.001 7.817 12.462 1.00 97.25 116 ALA A O 1
ATOM 951 N N . LYS A 1 117 ? -4.505 9.910 13.114 1.00 98.12 117 LYS A N 1
ATOM 952 C CA . LYS A 1 117 ? -5.759 10.530 12.654 1.00 98.12 117 LYS A CA 1
ATOM 953 C C . LYS A 1 117 ? -6.033 10.287 11.168 1.00 98.12 117 LYS A C 1
ATOM 955 O O . LYS A 1 117 ? -7.151 9.914 10.824 1.00 98.12 117 LYS A O 1
ATOM 960 N N . ASP A 1 118 ? -5.020 10.435 10.314 1.00 98.12 118 ASP A N 1
ATOM 961 C CA . ASP A 1 118 ? -5.160 10.186 8.875 1.00 98.12 118 ASP A CA 1
ATOM 962 C C . ASP A 1 118 ? -5.453 8.712 8.586 1.00 98.12 118 ASP A C 1
ATOM 964 O O . ASP A 1 118 ? -6.410 8.395 7.880 1.00 98.12 118 ASP A O 1
ATOM 968 N N . THR A 1 119 ? -4.724 7.795 9.230 1.00 98.12 119 THR A N 1
ATOM 969 C CA . THR A 1 119 ? -4.997 6.355 9.141 1.00 98.12 119 THR A CA 1
ATOM 970 C C . THR A 1 119 ? -6.415 6.021 9.601 1.00 98.12 119 THR A C 1
ATOM 972 O O . THR A 1 119 ? -7.066 5.186 8.981 1.00 98.12 119 THR A O 1
ATOM 975 N N . HIS A 1 120 ? -6.934 6.663 10.655 1.00 98.62 120 HIS A N 1
ATOM 976 C CA . HIS A 1 120 ? -8.318 6.462 11.105 1.00 98.62 120 HIS A CA 1
ATOM 977 C C . HIS A 1 120 ? -9.333 6.943 1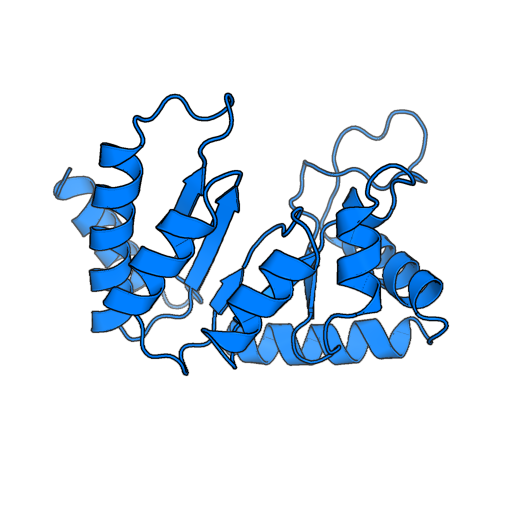0.076 1.00 98.62 120 HIS A C 1
ATOM 979 O O . HIS A 1 120 ? -10.310 6.243 9.821 1.00 98.62 120 HIS A O 1
ATOM 985 N N . GLU A 1 121 ? -9.121 8.118 9.490 1.00 98.56 121 GLU A N 1
ATOM 986 C CA . GLU A 1 121 ? -10.014 8.680 8.474 1.00 98.56 121 GLU A CA 1
ATOM 987 C C . GLU A 1 121 ? -10.064 7.786 7.229 1.00 98.56 121 GLU A C 1
ATOM 989 O O . GLU A 1 121 ? -11.135 7.406 6.748 1.00 98.56 121 GLU A O 1
ATOM 994 N N . VAL A 1 122 ? -8.894 7.354 6.765 1.00 98.62 122 VAL A N 1
ATOM 995 C CA . VAL A 1 122 ? -8.737 6.406 5.661 1.00 98.62 122 VAL A CA 1
ATOM 996 C C . VAL A 1 122 ? -9.416 5.074 5.988 1.00 98.62 122 VAL A C 1
ATOM 998 O O . VAL A 1 122 ? -10.239 4.574 5.214 1.00 98.62 122 VAL A O 1
ATOM 1001 N N . ALA A 1 123 ? -9.142 4.526 7.173 1.00 98.44 123 ALA A N 1
ATOM 1002 C CA . ALA A 1 123 ? -9.715 3.275 7.645 1.00 98.44 123 ALA A CA 1
ATOM 1003 C C . ALA A 1 123 ? -11.236 3.324 7.780 1.00 98.44 123 ALA A C 1
ATOM 1005 O O . ALA A 1 123 ? -11.853 2.276 7.643 1.00 98.44 123 ALA A O 1
ATOM 1006 N N . LYS A 1 124 ? -11.860 4.484 8.009 1.00 98.50 124 LYS A N 1
ATOM 1007 C CA . LYS A 1 124 ? -13.326 4.629 8.031 1.00 98.50 124 LYS A CA 1
ATOM 1008 C C . LYS A 1 124 ? -13.940 4.636 6.634 1.00 98.50 124 LYS A C 1
ATOM 1010 O O . LYS A 1 124 ? -15.041 4.123 6.455 1.00 98.50 124 LYS A O 1
ATOM 1015 N N . ARG A 1 125 ? -13.244 5.219 5.656 1.00 98.38 125 ARG A N 1
ATOM 1016 C CA . ARG A 1 125 ? -13.845 5.637 4.378 1.00 98.38 125 ARG A CA 1
ATOM 1017 C C . ARG A 1 125 ? -13.498 4.760 3.183 1.00 98.38 125 ARG A C 1
ATOM 1019 O O . ARG A 1 125 ? -14.279 4.715 2.236 1.00 98.38 125 ARG A O 1
ATOM 1026 N N . ILE A 1 126 ? -12.369 4.048 3.204 1.00 98.00 126 ILE A N 1
ATOM 1027 C CA . ILE A 1 126 ? -11.995 3.149 2.101 1.00 98.00 126 ILE A CA 1
ATOM 1028 C C . ILE A 1 126 ? -13.095 2.092 1.876 1.00 98.00 126 ILE A C 1
ATOM 1030 O O . ILE A 1 126 ? -13.550 1.476 2.844 1.00 98.00 126 ILE A O 1
ATOM 1034 N N . PRO A 1 127 ? -13.503 1.800 0.631 1.00 98.12 127 PRO A N 1
ATOM 1035 C CA . PRO A 1 127 ? -14.359 0.650 0.346 1.00 98.12 127 PRO A CA 1
ATOM 1036 C C . PRO A 1 127 ? -13.746 -0.657 0.878 1.00 98.12 127 PRO A C 1
ATOM 1038 O O . PRO A 1 127 ? -12.584 -0.945 0.602 1.00 98.12 127 PRO A O 1
ATOM 1041 N N . LEU A 1 128 ? -14.501 -1.475 1.626 1.00 97.94 128 LEU A N 1
ATOM 1042 C CA . LEU A 1 128 ? -13.950 -2.700 2.243 1.00 97.94 128 LEU A CA 1
ATOM 1043 C C . LEU A 1 128 ? -13.320 -3.661 1.227 1.00 97.94 128 LEU A C 1
ATOM 1045 O O . LEU A 1 128 ? -12.384 -4.370 1.573 1.00 97.94 128 LEU A O 1
ATOM 1049 N N . ASN A 1 129 ? -13.784 -3.661 -0.024 1.00 97.62 129 ASN A N 1
ATOM 1050 C CA . ASN A 1 129 ? -13.234 -4.459 -1.125 1.00 97.62 129 ASN A CA 1
ATOM 1051 C C . ASN A 1 129 ? -11.906 -3.922 -1.705 1.00 97.62 129 ASN A C 1
ATOM 1053 O O . ASN A 1 129 ? -11.409 -4.469 -2.682 1.00 97.62 129 ASN A O 1
ATOM 1057 N N . ARG A 1 130 ? -11.344 -2.848 -1.138 1.00 97.94 130 ARG A N 1
ATOM 1058 C CA . ARG A 1 130 ? -10.025 -2.290 -1.488 1.00 97.94 130 ARG A CA 1
ATOM 1059 C C . ARG A 1 130 ? -9.073 -2.216 -0.293 1.00 97.94 130 ARG A C 1
ATOM 1061 O O . ARG A 1 130 ? -7.992 -1.653 -0.408 1.00 97.94 130 ARG A O 1
ATOM 1068 N N . LEU A 1 131 ? -9.468 -2.755 0.856 1.00 98.50 131 LEU A N 1
ATOM 1069 C CA . LEU A 1 131 ? -8.681 -2.731 2.086 1.00 98.50 131 LEU A CA 1
ATOM 1070 C C . LEU A 1 131 ? -7.836 -4.005 2.224 1.00 98.50 131 LEU A C 1
ATOM 1072 O O . LEU A 1 131 ? -8.335 -5.106 1.983 1.00 98.50 131 LEU A O 1
ATOM 1076 N N . LEU A 1 132 ? -6.591 -3.866 2.674 1.00 98.62 132 LEU A N 1
ATOM 1077 C CA . LEU A 1 132 ? -5.739 -4.972 3.115 1.00 98.62 132 LEU A CA 1
ATOM 1078 C C . LEU A 1 132 ? -5.284 -4.747 4.559 1.00 98.62 132 LEU A C 1
ATOM 1080 O O . LEU A 1 132 ? -5.106 -3.609 4.997 1.00 98.62 132 LEU A O 1
ATOM 1084 N N . LEU A 1 133 ? -5.118 -5.846 5.295 1.00 98.50 133 LEU A N 1
ATOM 1085 C CA . LEU A 1 133 ? -4.584 -5.831 6.655 1.00 98.50 133 LEU A CA 1
ATOM 1086 C C . LEU A 1 133 ? -3.113 -6.211 6.626 1.00 98.50 133 LEU A C 1
ATOM 1088 O O . LEU A 1 133 ? -2.728 -7.180 5.973 1.00 98.50 133 LEU A O 1
ATOM 1092 N N . GLU A 1 134 ? -2.316 -5.481 7.388 1.00 98.31 134 GLU A N 1
ATOM 1093 C CA . GLU A 1 134 ? -0.877 -5.668 7.451 1.00 98.31 134 GLU A CA 1
ATOM 1094 C C . GLU A 1 134 ? -0.384 -5.564 8.891 1.00 98.31 134 GLU A C 1
ATOM 1096 O O . GLU A 1 134 ? -0.999 -4.920 9.738 1.00 98.31 134 GLU A O 1
ATOM 1101 N N . THR A 1 135 ? 0.762 -6.164 9.188 1.00 97.88 135 THR A N 1
ATOM 1102 C CA . THR A 1 135 ? 1.473 -5.890 10.446 1.00 97.88 135 THR A CA 1
ATOM 1103 C C . THR A 1 135 ? 2.727 -5.070 10.219 1.00 97.88 135 THR A C 1
ATOM 1105 O O . THR A 1 135 ? 3.096 -4.306 11.105 1.00 97.88 135 THR A O 1
ATOM 1108 N N . ASP A 1 136 ? 3.353 -5.244 9.051 1.00 97.19 136 ASP A N 1
ATOM 1109 C CA . ASP A 1 136 ? 4.713 -4.792 8.759 1.00 97.19 136 ASP A CA 1
ATOM 1110 C C . ASP A 1 136 ? 5.690 -5.186 9.886 1.00 97.19 136 ASP A C 1
ATOM 1112 O O . ASP A 1 136 ? 6.494 -4.408 10.394 1.00 97.19 136 ASP A O 1
ATOM 1116 N N . ALA A 1 137 ? 5.537 -6.426 10.369 1.00 96.88 137 ALA A N 1
ATOM 1117 C CA . ALA A 1 137 ? 6.370 -6.958 11.436 1.00 96.88 137 ALA A CA 1
ATOM 1118 C C . ALA A 1 137 ? 7.854 -6.926 11.027 1.00 96.88 137 ALA A C 1
ATOM 1120 O O . ALA A 1 137 ? 8.182 -7.337 9.914 1.00 96.88 137 ALA A O 1
ATOM 1121 N N . PRO A 1 138 ? 8.763 -6.499 11.924 1.00 97.25 138 PRO A N 1
ATOM 1122 C CA . PRO A 1 138 ? 8.581 -6.368 13.376 1.00 97.25 138 PRO A CA 1
ATOM 1123 C C . PRO A 1 138 ? 8.049 -5.003 13.859 1.00 97.25 138 PRO A C 1
ATOM 1125 O O . PRO A 1 138 ? 7.955 -4.791 15.069 1.00 97.25 138 PRO A O 1
ATOM 1128 N N . TYR A 1 139 ? 7.705 -4.078 12.964 1.00 95.50 139 TYR A N 1
ATOM 1129 C CA . TYR A 1 139 ? 7.258 -2.725 13.305 1.00 95.50 139 TYR A CA 1
ATOM 1130 C C . TYR A 1 139 ? 5.795 -2.680 13.768 1.00 95.50 139 TYR A C 1
ATOM 1132 O O . TYR A 1 139 ? 5.103 -3.690 13.806 1.00 95.50 139 TYR A O 1
ATOM 1140 N N . PHE A 1 140 ? 5.319 -1.498 14.167 1.00 96.06 140 PHE A N 1
ATOM 1141 C CA . PHE A 1 140 ? 3.925 -1.256 14.564 1.00 96.06 140 PHE A CA 1
ATOM 1142 C C . PHE A 1 140 ? 3.384 -2.270 15.591 1.00 96.06 140 PHE A C 1
ATOM 1144 O O . PHE A 1 140 ? 2.411 -2.983 15.354 1.00 96.06 140 PHE A O 1
ATOM 1151 N N . VAL A 1 141 ? 3.997 -2.338 16.773 1.00 97.81 141 VAL A N 1
ATOM 1152 C CA . VAL A 1 141 ? 3.398 -3.069 17.902 1.00 97.81 141 VAL A CA 1
ATOM 1153 C C . VAL A 1 141 ? 2.033 -2.437 18.231 1.00 97.81 141 VAL A C 1
ATOM 1155 O O . VAL A 1 141 ? 1.987 -1.226 18.455 1.00 97.81 141 VAL A O 1
ATOM 1158 N N . PRO A 1 142 ? 0.922 -3.200 18.272 1.00 97.25 142 PRO A N 1
ATOM 1159 C CA . PRO A 1 142 ? -0.395 -2.664 18.604 1.00 97.25 142 PRO A CA 1
ATOM 1160 C C . PRO A 1 142 ? -0.381 -1.900 19.928 1.00 97.25 142 PRO A C 1
ATOM 1162 O O . PRO A 1 142 ? 0.212 -2.359 20.908 1.00 97.25 142 PRO A O 1
ATOM 1165 N N . LYS A 1 143 ? -1.106 -0.780 20.007 1.00 95.06 143 LYS A N 1
ATOM 1166 C CA . LYS A 1 143 ? -1.110 0.101 21.187 1.00 95.06 143 LYS A CA 1
ATOM 1167 C C . LYS A 1 143 ? -1.489 -0.604 22.497 1.00 95.06 143 LYS A C 1
ATOM 1169 O O . LYS A 1 143 ? -1.014 -0.203 23.556 1.00 95.06 143 LYS A O 1
ATOM 1174 N N . LYS A 1 144 ? -2.346 -1.627 22.432 1.00 92.19 144 LYS A N 1
ATOM 1175 C CA . LYS A 1 144 ? -2.825 -2.403 23.592 1.00 92.19 144 LYS A CA 1
ATOM 1176 C C . LYS A 1 144 ? -1.976 -3.649 23.898 1.00 92.19 144 LYS A C 1
ATOM 1178 O O . LYS A 1 144 ? -2.412 -4.491 24.677 1.00 92.19 144 LYS A O 1
ATOM 1183 N N . SER A 1 145 ? -0.798 -3.789 23.290 1.00 94.38 145 SER A N 1
ATOM 1184 C CA . SER A 1 145 ? 0.095 -4.921 23.572 1.00 94.38 145 SER A CA 1
ATOM 1185 C C . SER A 1 145 ? 0.657 -4.851 25.000 1.00 94.38 145 SER A C 1
ATOM 1187 O O . SER A 1 145 ? 0.827 -3.745 25.525 1.00 94.38 145 SER A O 1
ATOM 1189 N N . PRO A 1 146 ? 0.986 -5.998 25.629 1.00 95.06 146 PRO A N 1
ATOM 1190 C CA . PRO A 1 146 ? 1.606 -6.029 26.951 1.00 95.06 146 PRO A CA 1
ATOM 1191 C C . PRO A 1 146 ? 2.860 -5.155 27.039 1.00 95.06 146 PRO A C 1
ATOM 1193 O O . PRO A 1 146 ? 3.630 -5.047 26.075 1.00 95.06 146 PRO A O 1
ATOM 1196 N N . TYR A 1 147 ? 3.090 -4.561 28.213 1.00 92.06 147 TYR A N 1
ATOM 1197 C CA . TYR A 1 147 ? 4.296 -3.777 28.469 1.00 92.06 147 TYR A CA 1
ATOM 1198 C C . TYR A 1 147 ? 5.552 -4.606 28.169 1.00 92.06 147 TYR A C 1
ATOM 1200 O O . TYR A 1 147 ? 5.650 -5.768 28.555 1.00 92.06 147 TYR A O 1
ATOM 1208 N N . GLY A 1 148 ? 6.508 -4.006 27.459 1.00 92.62 148 GLY A N 1
ATOM 1209 C CA . GLY A 1 148 ? 7.737 -4.683 27.040 1.00 92.62 148 GLY A CA 1
ATOM 1210 C C . GLY A 1 148 ? 7.643 -5.438 25.711 1.00 92.62 148 GLY A C 1
ATOM 1211 O O . GLY A 1 148 ? 8.666 -5.940 25.249 1.00 92.62 148 GLY A O 1
ATOM 1212 N N . THR A 1 149 ? 6.480 -5.477 25.048 1.00 96.19 149 THR A N 1
ATOM 1213 C CA . THR A 1 149 ? 6.375 -6.004 23.676 1.00 96.19 149 THR A CA 1
ATOM 1214 C C . THR A 1 149 ? 7.180 -5.122 22.722 1.00 96.19 149 THR A C 1
ATOM 1216 O O . THR A 1 149 ? 6.845 -3.955 22.524 1.00 96.19 149 THR A O 1
ATOM 1219 N N . ARG A 1 150 ? 8.256 -5.671 22.144 1.00 94.94 150 ARG A N 1
ATOM 1220 C CA . ARG A 1 150 ? 9.182 -4.912 21.280 1.00 94.94 150 ARG A CA 1
ATOM 1221 C C . ARG A 1 150 ? 8.887 -5.038 19.791 1.00 94.94 150 ARG A C 1
ATOM 1223 O O . ARG A 1 150 ? 9.088 -4.073 19.068 1.00 94.94 150 ARG A O 1
ATOM 1230 N N . ASN A 1 151 ? 8.411 -6.205 19.361 1.00 97.69 151 ASN A N 1
ATOM 1231 C CA . ASN A 1 151 ? 8.201 -6.530 17.954 1.00 97.69 151 ASN A CA 1
ATOM 1232 C C . ASN A 1 151 ? 6.760 -6.974 17.732 1.00 97.69 151 ASN A C 1
ATOM 1234 O O . ASN A 1 151 ? 6.212 -7.713 18.555 1.00 97.69 151 ASN A O 1
ATOM 1238 N N . SER A 1 152 ? 6.164 -6.553 16.619 1.00 97.69 152 SER A N 1
ATOM 1239 C CA . SER A 1 152 ? 4.913 -7.153 16.172 1.00 97.69 152 SER A CA 1
ATOM 1240 C C . SER A 1 152 ? 5.164 -8.491 15.471 1.00 97.69 152 SER A C 1
ATOM 1242 O O . SER A 1 152 ? 6.298 -8.844 15.140 1.00 97.69 152 SER A O 1
ATOM 1244 N N . HIS A 1 153 ? 4.100 -9.260 15.258 1.00 97.56 153 HIS A N 1
ATOM 1245 C CA . HIS A 1 153 ? 4.132 -10.520 14.517 1.00 97.56 153 HIS A CA 1
ATOM 1246 C C . HIS A 1 153 ? 2.851 -10.679 13.683 1.00 97.56 153 HIS A C 1
ATOM 1248 O O . HIS A 1 153 ? 1.858 -10.021 13.991 1.00 97.56 153 HIS A O 1
ATOM 1254 N N . PRO A 1 154 ? 2.805 -11.574 12.676 1.00 97.44 154 PRO A N 1
ATOM 1255 C CA . PRO A 1 154 ? 1.659 -11.704 11.764 1.00 97.44 154 PRO A CA 1
ATOM 1256 C C . PRO A 1 154 ? 0.300 -11.885 12.460 1.00 97.44 154 PRO A C 1
ATOM 1258 O O . PRO A 1 154 ? -0.676 -11.244 12.086 1.00 97.44 154 PRO A O 1
ATOM 1261 N N . GLY A 1 155 ? 0.246 -12.684 13.534 1.00 96.69 155 GLY A N 1
ATOM 1262 C CA . GLY A 1 155 ? -0.977 -12.871 14.333 1.00 96.69 155 GLY A CA 1
ATOM 1263 C C . GLY A 1 155 ? -1.567 -11.588 14.943 1.00 96.69 155 GLY A C 1
ATOM 1264 O O . GLY A 1 155 ? -2.739 -11.571 15.300 1.00 96.69 155 GLY A O 1
ATOM 1265 N N . MET A 1 156 ? -0.802 -10.495 15.020 1.00 97.75 156 MET A N 1
ATOM 1266 C CA . MET A 1 156 ? -1.300 -9.202 15.495 1.00 97.75 156 MET A CA 1
ATOM 1267 C C . MET A 1 156 ? -2.151 -8.456 14.460 1.00 97.75 156 MET A C 1
ATOM 1269 O O . MET A 1 156 ? -2.760 -7.453 14.820 1.00 97.75 156 MET A O 1
ATOM 1273 N N . ALA A 1 157 ? -2.263 -8.938 13.214 1.00 97.62 157 ALA A N 1
ATOM 1274 C CA . ALA A 1 157 ? -3.161 -8.359 12.205 1.00 97.62 157 ALA A CA 1
ATOM 1275 C C . ALA A 1 157 ? -4.628 -8.303 12.678 1.00 97.62 157 ALA A C 1
ATOM 1277 O O . ALA A 1 157 ? -5.393 -7.439 12.247 1.00 97.62 157 ALA A O 1
ATOM 1278 N N . ILE A 1 158 ? -5.012 -9.173 13.620 1.00 97.56 158 ILE A N 1
ATOM 1279 C CA . ILE A 1 158 ? -6.340 -9.160 14.244 1.00 97.56 158 ILE A CA 1
ATOM 1280 C C . ILE A 1 158 ? -6.645 -7.833 14.956 1.00 97.56 158 ILE A C 1
ATOM 1282 O O . ILE A 1 158 ? -7.792 -7.394 14.979 1.00 97.56 158 ILE A O 1
ATOM 1286 N N . HIS A 1 159 ? -5.625 -7.143 15.481 1.00 98.25 159 HIS A N 1
ATOM 1287 C CA . HIS A 1 159 ? -5.798 -5.833 16.108 1.00 98.25 159 HIS A CA 1
ATOM 1288 C C . HIS A 1 159 ? -6.110 -4.743 15.082 1.00 98.25 159 HIS A C 1
ATOM 1290 O O . HIS A 1 159 ? -6.878 -3.831 15.389 1.00 98.25 159 HIS A O 1
ATOM 1296 N N . VAL A 1 160 ? -5.570 -4.854 13.864 1.00 98.44 160 VAL A N 1
ATOM 1297 C CA . VAL A 1 160 ? -5.938 -3.979 12.745 1.00 98.44 160 VAL A CA 1
ATOM 1298 C C . VAL A 1 160 ? -7.409 -4.182 12.403 1.00 98.44 160 VAL A C 1
ATOM 1300 O O . VAL A 1 160 ? -8.166 -3.214 12.390 1.00 98.44 160 VAL A O 1
ATOM 1303 N N . ALA A 1 161 ? -7.835 -5.435 12.204 1.00 98.56 161 ALA A N 1
ATOM 1304 C CA . ALA A 1 161 ? -9.224 -5.763 11.886 1.00 98.56 161 ALA A CA 1
ATOM 1305 C C . ALA A 1 161 ? -10.194 -5.220 12.945 1.00 98.56 161 ALA A C 1
ATOM 1307 O O . ALA A 1 161 ? -11.128 -4.490 12.612 1.00 98.56 161 ALA A O 1
ATOM 1308 N N . ALA A 1 162 ? -9.928 -5.514 14.222 1.00 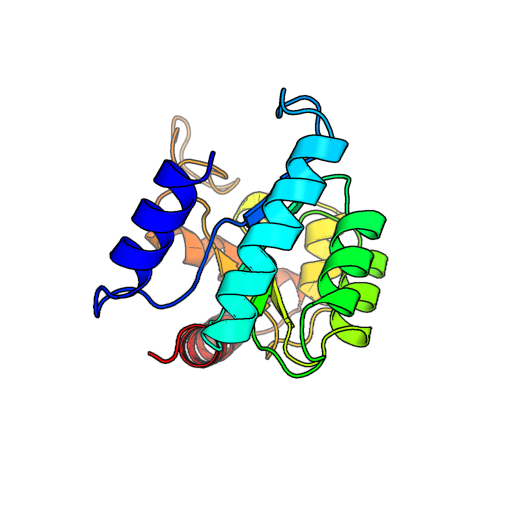98.56 162 ALA A N 1
ATOM 1309 C CA . ALA A 1 162 ? -10.762 -5.086 15.341 1.00 98.56 162 ALA A CA 1
ATOM 1310 C C . ALA A 1 162 ? -10.854 -3.558 15.447 1.00 98.56 162 ALA A C 1
ATOM 1312 O O . ALA A 1 162 ? -11.928 -3.007 15.685 1.00 98.56 162 ALA A O 1
ATOM 1313 N N . GLN A 1 163 ? -9.741 -2.852 15.235 1.00 98.69 163 GLN A N 1
ATOM 1314 C CA . GLN A 1 163 ? -9.740 -1.395 15.273 1.00 98.69 163 GLN A CA 1
ATOM 1315 C C . GLN A 1 163 ? -10.521 -0.790 14.098 1.00 98.69 163 GLN A C 1
ATOM 1317 O O . GLN A 1 163 ? -11.264 0.168 14.297 1.00 98.69 163 GLN A O 1
ATOM 1322 N N . ILE A 1 164 ? -10.392 -1.337 12.887 1.00 98.62 164 ILE A N 1
ATOM 1323 C CA . ILE A 1 164 ? -11.154 -0.873 11.717 1.00 98.62 164 ILE A CA 1
ATOM 1324 C C . ILE A 1 164 ? -12.653 -1.121 11.912 1.00 98.62 164 ILE A C 1
ATOM 1326 O O . ILE A 1 164 ? -13.456 -0.228 11.637 1.00 98.62 164 ILE A O 1
ATOM 1330 N N . ALA A 1 165 ? -13.025 -2.294 12.428 1.00 98.69 165 ALA A N 1
ATOM 1331 C CA . ALA A 1 165 ? -14.404 -2.644 12.754 1.00 98.69 165 ALA A CA 1
ATOM 1332 C C . ALA A 1 165 ? -15.013 -1.645 13.752 1.00 98.69 165 ALA A C 1
ATOM 1334 O O . ALA A 1 165 ? -16.058 -1.051 13.479 1.00 98.69 165 ALA A O 1
ATOM 1335 N N . ALA A 1 166 ? -14.291 -1.348 14.839 1.00 98.56 166 ALA A N 1
ATOM 1336 C CA . ALA A 1 166 ? -14.702 -0.360 15.834 1.00 98.56 166 ALA A CA 1
ATOM 1337 C C . ALA A 1 166 ? -14.850 1.056 15.249 1.00 98.56 166 ALA A C 1
ATOM 1339 O O . ALA A 1 166 ? -15.811 1.754 15.563 1.00 98.56 166 ALA A O 1
ATOM 1340 N N . LEU A 1 167 ? -13.933 1.487 14.373 1.00 98.44 167 LEU A N 1
ATOM 1341 C CA . LEU A 1 167 ? -14.006 2.804 13.725 1.00 98.44 167 LEU A CA 1
ATOM 1342 C C . LEU A 1 167 ? -15.205 2.938 12.773 1.00 98.44 167 LEU A C 1
ATOM 1344 O O . LEU A 1 167 ? -15.681 4.055 12.571 1.00 98.44 167 LEU A O 1
ATOM 1348 N N . ARG A 1 168 ? -15.660 1.829 12.179 1.00 98.44 168 ARG A N 1
ATOM 1349 C CA . ARG A 1 168 ? -16.770 1.781 11.213 1.00 98.44 168 ARG A CA 1
ATOM 1350 C C . ARG A 1 168 ? -18.120 1.409 11.829 1.00 98.44 168 ARG A C 1
ATOM 1352 O O . ARG A 1 168 ? -19.128 1.569 11.151 1.00 98.44 168 ARG A O 1
ATOM 1359 N N . GLY A 1 169 ? -18.149 0.905 13.063 1.00 98.38 169 GLY A N 1
ATOM 1360 C CA . GLY A 1 169 ? -19.371 0.391 13.687 1.00 98.38 169 GLY A CA 1
ATOM 1361 C C . GLY A 1 169 ? -19.914 -0.866 12.997 1.00 98.38 169 GLY A C 1
ATOM 1362 O O . GLY A 1 169 ? -21.124 -1.011 12.864 1.00 98.38 169 GLY A O 1
ATOM 1363 N N . ILE A 1 170 ? -19.024 -1.741 12.519 1.00 98.50 170 ILE A N 1
ATOM 1364 C CA . ILE A 1 170 ? -19.369 -3.015 11.865 1.00 98.50 170 ILE A CA 1
ATOM 1365 C C . ILE A 1 170 ? -18.728 -4.187 12.604 1.00 98.50 170 ILE A C 1
ATOM 1367 O O . ILE A 1 170 ? -17.851 -3.984 13.442 1.00 98.50 170 ILE A O 1
ATOM 1371 N N . ASP A 1 171 ? -19.132 -5.405 12.250 1.00 98.44 171 ASP A N 1
ATOM 1372 C CA . ASP A 1 171 ? -18.549 -6.616 12.820 1.00 98.44 171 ASP A CA 1
ATOM 1373 C C . ASP A 1 171 ? -17.105 -6.862 12.348 1.00 98.44 171 ASP A C 1
ATOM 1375 O O . ASP A 1 171 ? -16.736 -6.512 11.217 1.00 98.44 171 ASP A O 1
ATOM 1379 N N . VAL A 1 172 ? -16.274 -7.471 13.198 1.00 98.50 172 VAL A N 1
ATOM 1380 C CA . VAL A 1 172 ? -14.869 -7.753 12.857 1.00 98.50 172 VAL A CA 1
ATOM 1381 C C . VAL A 1 172 ? -14.769 -8.833 11.783 1.00 98.50 172 VAL A C 1
ATOM 1383 O O . VAL A 1 172 ? -13.936 -8.724 10.878 1.00 98.50 172 VAL A O 1
ATOM 1386 N N . GLU A 1 173 ? -15.679 -9.801 11.798 1.00 98.31 173 GLU A N 1
ATOM 1387 C CA . GLU A 1 173 ? -15.851 -10.850 10.797 1.00 98.31 173 GLU A CA 1
ATOM 1388 C C . GLU A 1 173 ? -16.037 -10.247 9.398 1.00 98.31 173 GLU A C 1
ATOM 1390 O O . GLU A 1 173 ? -15.356 -10.658 8.459 1.00 98.31 173 GLU A O 1
ATOM 1395 N N . CYS A 1 174 ? -16.840 -9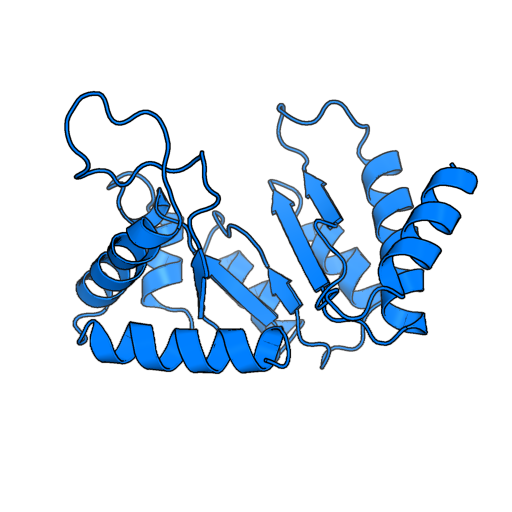.184 9.257 1.00 98.19 174 CYS A N 1
ATOM 1396 C CA . CYS A 1 174 ? -17.032 -8.488 7.978 1.00 98.19 174 CYS A CA 1
ATOM 1397 C C . CYS A 1 174 ? -15.717 -7.921 7.410 1.00 98.19 174 CYS A C 1
ATOM 1399 O O . CYS A 1 174 ? -15.490 -7.947 6.191 1.00 98.19 174 CYS A O 1
ATOM 1401 N N . VAL A 1 175 ? -14.842 -7.396 8.277 1.00 98.69 175 VAL A N 1
ATOM 1402 C CA . VAL A 1 175 ? -13.519 -6.885 7.885 1.00 98.69 175 VAL A CA 1
ATOM 1403 C C . VAL A 1 175 ? -12.608 -8.042 7.483 1.00 98.69 175 VAL A C 1
ATOM 1405 O O . VAL A 1 175 ? -11.976 -7.982 6.424 1.00 98.69 175 VAL A O 1
ATOM 1408 N N . LEU A 1 176 ? -12.559 -9.104 8.287 1.00 98.44 176 LEU A N 1
ATOM 1409 C CA . LEU A 1 176 ? -11.733 -10.284 8.033 1.00 98.44 176 LEU A CA 1
ATOM 1410 C C . LEU A 1 176 ? -12.118 -10.977 6.719 1.00 98.44 176 LEU A C 1
ATOM 1412 O O . LEU A 1 176 ? -11.253 -11.210 5.878 1.00 98.44 176 LEU A O 1
ATOM 1416 N N . GLU A 1 177 ? -13.404 -11.230 6.478 1.00 98.19 177 GLU A N 1
ATOM 1417 C CA . GLU A 1 177 ? -13.883 -11.865 5.245 1.00 98.19 177 GLU A CA 1
ATOM 1418 C C . GLU A 1 177 ? -13.594 -11.023 3.999 1.00 98.19 177 GLU A C 1
ATOM 1420 O O . GLU A 1 177 ? -13.195 -11.538 2.949 1.00 98.19 177 GLU A O 1
ATOM 1425 N N . SER A 1 178 ? -13.801 -9.708 4.090 1.00 98.38 178 SER A N 1
ATOM 1426 C CA . SER A 1 178 ? -13.527 -8.795 2.979 1.00 98.38 178 SER A CA 1
ATOM 1427 C C . SER A 1 178 ? -12.035 -8.746 2.667 1.00 98.38 178 SER A C 1
ATOM 1429 O O . SER A 1 178 ? -11.636 -8.979 1.529 1.00 98.38 178 SER A O 1
ATOM 1431 N N . THR A 1 179 ? -11.194 -8.531 3.676 1.00 98.31 179 THR A N 1
ATOM 1432 C CA . THR A 1 179 ? -9.741 -8.426 3.483 1.00 98.31 179 THR A CA 1
ATOM 1433 C C . THR A 1 179 ? -9.086 -9.755 3.098 1.00 98.31 179 THR A C 1
ATOM 1435 O O . THR A 1 179 ? -8.135 -9.753 2.312 1.00 98.31 179 THR A O 1
ATOM 1438 N N . TYR A 1 180 ? -9.634 -10.895 3.529 1.00 98.25 180 TYR A N 1
ATOM 1439 C CA . TYR A 1 180 ? -9.216 -12.219 3.063 1.00 98.25 180 TYR A CA 1
ATOM 1440 C C . TYR A 1 180 ? -9.454 -12.389 1.556 1.00 98.25 180 TYR A C 1
ATOM 1442 O O . TYR A 1 180 ? -8.528 -12.731 0.816 1.00 98.25 180 TYR A O 1
ATOM 1450 N N . ARG A 1 181 ? -10.667 -12.077 1.075 1.00 98.31 181 ARG A N 1
ATOM 1451 C CA . ARG A 1 181 ? -11.000 -12.110 -0.363 1.00 98.31 181 ARG A CA 1
ATOM 1452 C C . ARG A 1 181 ? -10.126 -11.154 -1.173 1.00 98.31 181 ARG A C 1
ATOM 1454 O O . ARG A 1 181 ? -9.626 -11.531 -2.232 1.00 98.31 181 ARG A O 1
ATOM 1461 N N . ASN A 1 182 ? -9.894 -9.950 -0.659 1.00 98.38 182 ASN A N 1
ATOM 1462 C CA . ASN A 1 182 ? -9.038 -8.959 -1.305 1.00 98.38 182 ASN A CA 1
ATOM 1463 C C . ASN A 1 182 ? -7.595 -9.457 -1.437 1.00 98.38 182 ASN A C 1
ATOM 1465 O O . ASN A 1 182 ? -7.011 -9.371 -2.512 1.00 98.38 182 ASN A O 1
ATOM 1469 N N . THR A 1 183 ? -7.032 -10.030 -0.369 1.00 98.06 183 THR A N 1
ATOM 1470 C CA . THR A 1 183 ? -5.664 -10.575 -0.358 1.00 98.06 183 THR A CA 1
ATOM 1471 C C . THR A 1 183 ? -5.511 -11.685 -1.394 1.00 98.06 183 THR A C 1
ATOM 1473 O O . THR A 1 183 ? -4.572 -11.664 -2.192 1.00 98.06 183 THR A O 1
ATOM 1476 N N . LYS A 1 184 ? -6.479 -12.610 -1.441 1.00 97.56 184 LYS A N 1
ATOM 1477 C CA . LYS A 1 184 ? -6.543 -13.660 -2.463 1.00 97.56 184 LYS A CA 1
ATOM 1478 C C . LYS A 1 184 ? -6.553 -13.094 -3.875 1.00 97.56 184 LYS A C 1
ATOM 1480 O O . LYS A 1 184 ? -5.759 -13.513 -4.712 1.00 97.56 184 LYS A O 1
ATOM 1485 N N . ASN A 1 185 ? -7.387 -12.087 -4.125 1.00 95.88 185 ASN A N 1
ATOM 1486 C CA . ASN A 1 185 ? -7.446 -11.424 -5.423 1.00 95.88 185 ASN A CA 1
ATOM 1487 C C . ASN A 1 185 ? -6.120 -10.734 -5.781 1.00 95.88 185 ASN A C 1
ATOM 1489 O O . ASN A 1 185 ? -5.632 -10.896 -6.898 1.00 95.88 185 ASN A O 1
ATOM 1493 N N . VAL A 1 186 ? -5.522 -9.975 -4.857 1.00 96.94 186 VAL A N 1
ATOM 1494 C CA . VAL A 1 186 ? -4.291 -9.197 -5.085 1.00 96.94 186 VAL A CA 1
ATOM 1495 C C . VAL A 1 186 ? -3.100 -10.098 -5.403 1.00 96.94 186 VAL A C 1
ATOM 1497 O O . VAL A 1 186 ? -2.368 -9.792 -6.346 1.00 96.94 186 VAL A O 1
ATOM 1500 N N . TYR A 1 187 ? -2.947 -11.214 -4.686 1.00 96.25 187 TYR A N 1
ATOM 1501 C CA . TYR A 1 187 ? -1.800 -12.121 -4.815 1.00 96.25 187 TYR A CA 1
ATOM 1502 C C . TYR A 1 187 ? -2.077 -13.401 -5.613 1.00 96.25 187 TYR A C 1
ATOM 1504 O O . TYR A 1 187 ? -1.157 -14.193 -5.821 1.00 96.25 187 TYR A O 1
ATOM 1512 N N . ASN A 1 188 ? -3.305 -13.585 -6.101 1.00 92.31 188 ASN A N 1
ATOM 1513 C CA . ASN A 1 188 ? -3.750 -14.759 -6.853 1.00 92.31 188 ASN A CA 1
ATOM 1514 C C . ASN A 1 188 ? -3.477 -16.081 -6.104 1.00 92.31 188 ASN A C 1
ATOM 1516 O O . ASN A 1 188 ? -2.755 -16.955 -6.602 1.00 92.31 188 ASN A O 1
ATOM 1520 N N . ILE A 1 189 ? -4.013 -16.173 -4.881 1.00 91.19 189 ILE A N 1
ATOM 1521 C CA . ILE A 1 189 ? -3.904 -17.324 -3.962 1.00 91.19 189 ILE A CA 1
ATOM 1522 C C . ILE A 1 189 ? -5.266 -17.779 -3.432 1.00 91.19 189 ILE A C 1
ATOM 1524 O O . ILE A 1 189 ? -6.227 -16.981 -3.480 1.00 91.19 189 ILE A O 1
#

Foldseek 3Di:
DVVVVVVLLVVCPDPPDQADDDAEDAPDPVDPDDRVVSLVVNLVVLQSCQVVVGEYEYEDHPCLVSRLVSCLVRDDLARAYEDEQDQDAPVSVVVNCVSRVRAAYEHELCLLDPVSVRSLNNLQPDDLLRYAFDHPWQDNDHPPDDPPNRGDDPVCSLSVLVSSCVSNVHDSVSSVVSNVVSVCVSRVD

Solvent-accessible surface area (backbone atoms only — not comparable to full-atom values): 10253 Å² total; per-residue (Å²): 113,68,69,63,50,52,54,48,61,56,59,65,67,42,90,85,60,51,56,54,62,86,44,48,37,57,65,45,95,87,48,91,66,56,66,70,57,39,54,54,50,36,56,53,52,41,50,56,33,51,78,66,70,52,25,39,33,34,43,64,35,89,28,62,68,63,47,54,53,54,46,63,76,60,47,65,50,77,52,44,32,37,37,44,66,52,67,59,46,46,72,56,55,48,54,50,43,73,61,19,77,40,45,26,44,22,36,30,18,53,54,50,36,90,84,35,55,36,32,45,54,31,56,51,66,59,58,59,79,32,35,36,77,30,31,68,58,50,41,51,54,46,66,86,53,64,91,85,67,79,58,30,46,76,83,54,28,58,55,28,34,47,44,39,15,64,70,59,76,51,58,42,64,62,45,49,58,34,24,52,53,34,50,25,65,60,46,74,100

Nearest PDB structures (foldseek):
  2gzx-assembly2_B  TM=9.361E-01  e=1.589E-15  Staphylococcus aureus subsp. aureus MW2
  3rcm-assembly1_A  TM=9.125E-01  e=8.063E-14  Pseudomonas putida KT2440
  1xwy-assembly1_A  TM=9.271E-01  e=1.522E-13  Escherichia coli
  2xio-assembly1_A  TM=8.785E-01  e=1.544E-11  Homo sapiens
  8efg-assembly1_A  TM=8.779E-01  e=7.343E-11  Homo sapiens

pLDDT: mean 96.74, std 2.28, range [86.56, 98.75]